Protein AF-A0A2H0ARA6-F1 (afdb_monomer)

Mean predicted aligned error: 11.2 Å

Sequence (208 aa):
MPQDVTRELAALVAIVSIALAGTTIVLLPPAWRGFEERFLKLPSIERKTVIRNTFILLCPILILVGTETAIGVYWPDLVQAAVFLVMLLLAAIAILSIPVVLILRRIRKTQKPRKPDELSLLYFTALIFLTLCIMCSLFALIGVTPTMLMIEIGPYGPEDFNWGRWMLQDGVFFLVCGIWMLGFAYVDDRTRLWKAKKSPDEPSNPNV

Secondary structure (DSSP, 8-state):
--HHHHHHHHHHHHHHHHHHHHHHHHHHHHHHHHHHHHHTTS-HHHHHHHHHHHHHHHHHHHHHHHHHHHHHHH-HHHHHHHHHHHHHHHHHHHHHHHHHHHHHHHHGGG-----S-HHHHHHHHHHHHHHHHHHHHHHHHHHHHHHHHT--BTTB-TT--HHHHHHHHHHHHHHHHHHHHHHHHHHHHHHHHHHHHH-TT----S--

Radius of gyration: 21.79 Å; Cα contacts (8 Å, |Δi|>4): 168; chains: 1; bounding box: 55×34×72 Å

pLDDT: mean 72.83, std 14.54, range [36.78, 94.62]

Nearest PDB structures (foldseek):
  8dt0-assembly1_A  TM=4.479E-01  e=6.132E-01  synthetic construct
  4dzu-assembly1_A  TM=3.353E-01  e=2.714E+00  synthetic construct
  8cih-assembly1_A  TM=2.378E-01  e=3.654E+00  Homo sapiens

Solvent-accessible surface area (backbone atoms only — not comparable to full-atom values): 11011 Å² total; per-residue (Å²): 129,61,70,69,60,56,33,52,51,29,49,49,52,41,55,51,22,51,53,50,33,54,55,36,61,67,51,44,58,63,27,47,51,56,19,51,73,42,51,74,72,45,56,74,69,56,46,52,48,43,52,51,54,46,49,65,61,43,49,62,53,54,51,49,52,52,50,50,54,59,47,32,70,78,41,48,70,63,42,51,53,53,49,53,50,48,51,50,49,49,51,48,48,53,63,55,40,52,60,50,51,56,51,48,61,67,65,58,79,78,71,87,76,94,65,78,65,62,51,39,42,28,18,47,48,16,46,50,26,34,50,50,15,38,52,23,15,52,49,13,39,63,35,23,44,34,33,60,69,69,40,78,63,77,97,48,57,48,85,68,32,60,62,12,55,48,26,36,52,53,14,52,52,24,39,55,53,14,51,51,33,35,50,52,34,51,54,53,52,55,52,50,54,54,52,57,69,70,56,81,80,71,76,82,73,93,83,125

Foldseek 3Di:
DPLVVLLVVLVVLLVLLVVLLVVLVVLLVLLVVQLCVPLVPDDPVLNVVLVVVLCVVVVVVVVVLVVLLVVCLVPVVVSVVVVVVVVVVVVVCLVVVVVVVVVVVVVPPDDDDDDRPVLSSLSVNLNVLSVLLNVLSVQLNVLSVCLNVVNDDPPDGSSRSSSSVSSSSSSVVSNVSSCSSSVVSVVVVVVVVVVVVVPPPDPPPPPD

Structure (mmCIF, N/CA/C/O backbone):
data_AF-A0A2H0ARA6-F1
#
_entry.id   AF-A0A2H0ARA6-F1
#
loop_
_atom_site.group_PDB
_atom_site.id
_atom_site.type_symbol
_atom_site.label_atom_id
_atom_site.label_alt_id
_atom_site.label_comp_id
_atom_site.label_asym_id
_atom_site.label_entity_id
_atom_site.label_seq_id
_atom_site.pdbx_PDB_ins_code
_atom_site.Cartn_x
_atom_site.Cartn_y
_atom_site.Cartn_z
_atom_site.occupancy
_atom_site.B_iso_or_equiv
_atom_site.auth_seq_id
_atom_site.auth_comp_id
_atom_site.auth_asym_id
_atom_site.auth_atom_id
_atom_site.pdbx_PDB_model_num
ATOM 1 N N . MET A 1 1 ? 18.510 -5.952 -23.370 1.00 58.50 1 MET A N 1
ATOM 2 C CA . MET A 1 1 ? 17.265 -6.619 -23.834 1.00 58.50 1 MET A CA 1
ATOM 3 C C . MET A 1 1 ? 16.921 -6.073 -25.214 1.00 58.50 1 MET A C 1
ATOM 5 O O . MET A 1 1 ? 17.363 -4.969 -25.499 1.00 58.50 1 MET A O 1
ATOM 9 N N . PRO A 1 2 ? 16.171 -6.786 -26.072 1.00 67.19 2 PRO A N 1
ATOM 10 C CA . PRO A 1 2 ? 15.617 -6.177 -27.284 1.00 67.19 2 PRO A CA 1
ATOM 11 C C . PRO A 1 2 ? 14.730 -4.975 -26.910 1.00 67.19 2 PRO A C 1
ATOM 13 O O . PRO A 1 2 ? 13.995 -5.066 -25.926 1.00 67.19 2 PRO A O 1
ATOM 16 N N . GLN A 1 3 ? 14.780 -3.876 -27.671 1.00 66.75 3 GLN A N 1
ATOM 17 C CA . GLN A 1 3 ? 14.000 -2.651 -27.394 1.00 66.75 3 GLN A CA 1
ATOM 18 C C . GLN A 1 3 ? 12.481 -2.888 -27.345 1.00 66.75 3 GLN A C 1
ATOM 20 O O . GLN A 1 3 ? 11.766 -2.231 -26.591 1.00 66.75 3 GLN A O 1
ATOM 25 N N . ASP A 1 4 ? 11.978 -3.859 -28.106 1.00 67.50 4 ASP A N 1
ATOM 26 C CA . ASP A 1 4 ? 10.557 -4.216 -28.073 1.00 67.50 4 ASP A CA 1
ATOM 27 C C . ASP A 1 4 ? 10.162 -4.829 -26.719 1.00 67.50 4 ASP A C 1
ATOM 29 O O . ASP A 1 4 ? 9.128 -4.484 -26.148 1.00 67.50 4 ASP A O 1
ATOM 33 N N . VAL A 1 5 ? 11.045 -5.646 -26.134 1.00 70.81 5 VAL A N 1
ATOM 34 C CA . VAL A 1 5 ? 10.823 -6.298 -24.832 1.00 70.81 5 VAL A CA 1
ATOM 35 C C . VAL A 1 5 ? 10.816 -5.277 -23.690 1.00 70.81 5 VAL A C 1
ATOM 37 O O . VAL A 1 5 ? 10.020 -5.399 -22.759 1.00 70.81 5 VAL A O 1
ATOM 40 N N . THR A 1 6 ? 11.668 -4.247 -23.738 1.00 75.75 6 THR A N 1
ATOM 41 C CA . THR A 1 6 ? 11.691 -3.199 -22.700 1.00 75.75 6 THR A CA 1
ATOM 42 C C . THR A 1 6 ? 10.438 -2.329 -22.746 1.00 75.75 6 THR A C 1
ATOM 44 O O . THR A 1 6 ? 9.886 -1.994 -21.695 1.00 75.75 6 THR A O 1
ATOM 47 N N . ARG A 1 7 ? 9.929 -2.027 -23.944 1.00 77.19 7 ARG A N 1
ATOM 48 C CA . ARG A 1 7 ? 8.690 -1.263 -24.128 1.00 77.19 7 ARG A CA 1
ATOM 49 C C . ARG A 1 7 ? 7.450 -2.028 -23.668 1.00 77.19 7 ARG A C 1
ATOM 51 O O . ARG A 1 7 ? 6.602 -1.450 -22.988 1.00 77.19 7 ARG A O 1
ATOM 58 N N . GLU A 1 8 ? 7.345 -3.312 -24.003 1.00 81.94 8 GLU A N 1
ATOM 59 C CA . GLU A 1 8 ? 6.250 -4.174 -23.539 1.00 81.94 8 GLU A CA 1
ATOM 60 C C . GLU A 1 8 ? 6.230 -4.291 -22.011 1.00 81.94 8 GLU A C 1
ATOM 62 O O . GLU A 1 8 ? 5.172 -4.181 -21.387 1.00 81.94 8 GLU A O 1
ATOM 67 N N . LEU A 1 9 ? 7.403 -4.436 -21.388 1.00 81.38 9 LEU A N 1
ATOM 68 C CA . LEU A 1 9 ? 7.520 -4.521 -19.934 1.00 81.38 9 LEU A CA 1
ATOM 69 C C . LEU A 1 9 ? 7.130 -3.198 -19.257 1.00 81.38 9 LEU A C 1
ATOM 71 O O . LEU A 1 9 ? 6.413 -3.210 -18.258 1.00 81.38 9 LEU A O 1
ATOM 75 N N . ALA A 1 10 ? 7.526 -2.058 -19.825 1.00 83.38 10 ALA A N 1
ATOM 76 C CA . ALA A 1 10 ? 7.111 -0.740 -19.349 1.00 83.38 10 ALA A CA 1
ATOM 77 C C . ALA A 1 10 ? 5.585 -0.533 -19.463 1.00 83.38 10 ALA A C 1
ATOM 79 O O . ALA A 1 10 ? 4.953 -0.047 -18.522 1.00 83.38 10 ALA A O 1
ATOM 80 N N . ALA A 1 11 ? 4.972 -0.974 -20.567 1.00 86.00 11 ALA A N 1
ATOM 81 C CA . ALA A 1 11 ? 3.520 -0.933 -20.742 1.00 86.00 11 ALA A CA 1
ATOM 82 C C . ALA A 1 11 ? 2.785 -1.815 -19.719 1.00 86.00 11 ALA A C 1
ATOM 84 O O . ALA A 1 11 ? 1.779 -1.389 -19.148 1.00 86.00 11 ALA A O 1
ATOM 85 N N . LEU A 1 12 ? 3.306 -3.013 -19.431 1.00 88.31 12 LEU A N 1
ATOM 86 C CA . LEU A 1 12 ? 2.764 -3.885 -18.389 1.00 88.31 12 LEU A CA 1
ATOM 87 C C . LEU A 1 12 ? 2.819 -3.208 -17.013 1.00 88.31 12 LEU A C 1
ATOM 89 O O . LEU A 1 12 ? 1.817 -3.191 -16.299 1.00 88.31 12 LEU A O 1
ATOM 93 N N . VAL A 1 13 ? 3.958 -2.605 -16.658 1.00 87.69 13 VAL A N 1
ATOM 94 C CA . VAL A 1 13 ? 4.113 -1.861 -15.398 1.00 87.69 13 VAL A CA 1
ATOM 95 C C . VAL A 1 13 ? 3.085 -0.734 -15.304 1.00 87.69 13 VAL A C 1
ATOM 97 O O . VAL A 1 13 ? 2.456 -0.573 -14.257 1.00 87.69 13 VAL A O 1
ATOM 100 N N . ALA A 1 14 ? 2.842 0.000 -16.390 1.00 90.62 14 ALA A N 1
ATOM 101 C CA . ALA A 1 14 ? 1.840 1.061 -16.410 1.00 90.62 14 ALA A CA 1
ATOM 102 C C . ALA A 1 14 ? 0.409 0.536 -16.200 1.00 90.62 14 ALA A C 1
ATOM 104 O O . ALA A 1 14 ? -0.319 1.066 -15.359 1.00 90.62 14 ALA A O 1
ATOM 105 N N . ILE A 1 15 ? 0.014 -0.532 -16.901 1.00 91.81 15 ILE A N 1
ATOM 106 C CA . ILE A 1 15 ? -1.316 -1.149 -16.752 1.00 91.81 15 ILE A CA 1
ATOM 107 C C . ILE A 1 15 ? -1.535 -1.609 -15.308 1.00 91.81 15 ILE A C 1
ATOM 109 O O . ILE A 1 15 ? -2.571 -1.311 -14.708 1.00 91.81 15 ILE A O 1
ATOM 113 N N . VAL A 1 16 ? -0.549 -2.300 -14.731 1.00 92.25 16 VAL A N 1
ATOM 114 C CA . VAL A 1 16 ? -0.631 -2.809 -13.357 1.00 92.25 16 VAL A CA 1
ATOM 115 C C . VAL A 1 16 ? -0.676 -1.652 -12.355 1.00 92.25 16 VAL A C 1
ATOM 117 O O . VAL A 1 16 ? -1.498 -1.689 -11.443 1.00 92.25 16 VAL A O 1
ATOM 120 N N . SER A 1 17 ? 0.106 -0.587 -12.560 1.00 92.75 17 SER A N 1
ATOM 121 C CA . SER A 1 17 ? 0.082 0.621 -11.716 1.00 92.75 17 SER A CA 1
ATOM 122 C C . SER A 1 17 ? -1.290 1.303 -11.713 1.00 92.75 17 SER A C 1
ATOM 124 O O . SER A 1 17 ? -1.801 1.677 -10.657 1.00 92.75 17 SER A O 1
ATOM 126 N N . ILE A 1 18 ? -1.928 1.435 -12.882 1.00 93.38 18 ILE A N 1
ATOM 127 C CA . ILE A 1 18 ? -3.271 2.024 -13.006 1.00 93.38 18 ILE A CA 1
ATOM 128 C C . ILE A 1 18 ? -4.306 1.150 -12.293 1.00 93.38 18 ILE A C 1
ATOM 130 O O . ILE A 1 18 ? -5.141 1.666 -11.548 1.00 93.38 18 ILE A O 1
ATOM 134 N N . ALA A 1 19 ? -4.240 -0.171 -12.481 1.00 94.62 19 ALA A N 1
ATOM 135 C CA . ALA A 1 19 ? -5.137 -1.108 -11.811 1.00 94.62 19 ALA A CA 1
ATOM 136 C C . ALA A 1 19 ? -4.963 -1.079 -10.280 1.00 94.62 19 ALA A C 1
ATOM 138 O O . ALA A 1 19 ? -5.958 -1.079 -9.549 1.00 94.62 19 ALA A O 1
ATOM 139 N N . LEU A 1 20 ? -3.720 -0.994 -9.791 1.00 92.94 20 LEU A N 1
ATOM 140 C CA . LEU A 1 20 ? -3.392 -0.828 -8.372 1.00 92.94 20 LEU A CA 1
ATOM 141 C C . LEU A 1 20 ? -3.979 0.462 -7.810 1.00 92.94 20 LEU A C 1
ATOM 143 O O . LEU A 1 20 ? -4.717 0.410 -6.825 1.00 92.94 20 LEU A O 1
ATOM 147 N N . ALA A 1 21 ? -3.721 1.601 -8.452 1.00 92.75 21 ALA A N 1
ATOM 148 C CA . ALA A 1 21 ? -4.251 2.889 -8.021 1.00 92.75 21 ALA A CA 1
ATOM 149 C C . ALA A 1 21 ? -5.789 2.879 -7.991 1.00 92.75 21 ALA A C 1
ATOM 151 O O . ALA A 1 21 ? -6.386 3.242 -6.977 1.00 92.75 21 ALA A O 1
ATOM 152 N N . GLY A 1 22 ? -6.434 2.383 -9.052 1.00 92.69 22 GLY A N 1
ATOM 153 C CA . GLY A 1 22 ? -7.892 2.267 -9.133 1.00 92.69 22 GLY A CA 1
ATOM 154 C C . GLY A 1 22 ? -8.483 1.383 -8.030 1.00 92.69 22 GLY A C 1
ATOM 155 O O . GLY A 1 22 ? -9.404 1.803 -7.330 1.00 92.69 22 GLY A O 1
ATOM 156 N N . THR A 1 23 ? -7.913 0.196 -7.807 1.00 93.56 23 THR A N 1
ATOM 157 C CA . THR A 1 23 ? -8.328 -0.705 -6.713 1.00 93.56 23 THR A CA 1
ATOM 158 C C . THR A 1 23 ? -8.185 -0.029 -5.351 1.00 93.56 23 THR A C 1
ATOM 160 O O . THR A 1 23 ? -9.074 -0.104 -4.503 1.00 93.56 23 THR A O 1
ATOM 163 N N . THR A 1 24 ? -7.084 0.686 -5.146 1.00 93.00 24 THR A N 1
ATOM 164 C CA . THR A 1 24 ? -6.774 1.350 -3.878 1.00 93.00 24 THR A CA 1
ATOM 165 C C . THR A 1 24 ? -7.730 2.503 -3.584 1.00 93.00 24 THR A C 1
ATOM 167 O O . THR A 1 24 ? -8.203 2.637 -2.455 1.00 93.00 24 THR A O 1
ATOM 170 N N . ILE A 1 25 ? -8.100 3.283 -4.605 1.00 93.44 25 ILE A N 1
ATOM 171 C CA . ILE A 1 25 ? -9.108 4.349 -4.505 1.00 93.44 25 ILE A CA 1
ATOM 172 C C . ILE A 1 25 ? -10.461 3.791 -4.049 1.00 93.44 25 ILE A C 1
ATOM 174 O O . ILE A 1 25 ? -11.146 4.434 -3.258 1.00 93.44 25 ILE A O 1
ATOM 178 N N . VAL A 1 26 ? -10.840 2.583 -4.476 1.00 93.38 26 VAL A N 1
ATOM 179 C CA . VAL A 1 26 ? -12.084 1.928 -4.030 1.00 93.38 26 VAL A CA 1
ATOM 180 C C . VAL A 1 26 ? -12.013 1.491 -2.558 1.00 93.38 26 VAL A C 1
ATOM 182 O O . VAL A 1 26 ? -13.029 1.496 -1.860 1.00 93.38 26 VAL A O 1
ATOM 185 N N . LEU A 1 27 ? -10.825 1.144 -2.056 1.00 91.69 27 LEU A N 1
ATOM 186 C CA . LEU A 1 27 ? -10.606 0.680 -0.678 1.00 91.69 27 LEU A CA 1
ATOM 187 C C . LEU A 1 27 ? -10.419 1.814 0.342 1.00 91.69 27 LEU A C 1
ATOM 189 O O . LEU A 1 27 ? -10.628 1.609 1.539 1.00 91.69 27 LEU A O 1
ATOM 193 N N . LEU A 1 28 ? -10.064 3.016 -0.109 1.00 90.62 28 LEU A N 1
ATOM 194 C CA . LEU A 1 28 ? -9.895 4.195 0.744 1.00 90.62 28 LEU A CA 1
ATOM 195 C C . LEU A 1 28 ? -11.177 4.605 1.493 1.00 90.62 28 LEU A C 1
ATOM 197 O O . LEU A 1 28 ? -11.107 4.773 2.711 1.00 90.62 28 LEU A O 1
ATOM 201 N N . PRO A 1 29 ? -12.355 4.727 0.847 1.00 93.25 29 PRO A N 1
ATOM 202 C CA . PRO A 1 29 ? -13.591 5.110 1.524 1.00 93.25 29 PRO A CA 1
ATOM 203 C C . PRO A 1 29 ? -13.992 4.216 2.709 1.00 93.25 29 PRO A C 1
ATOM 205 O O . PRO A 1 29 ? -14.293 4.769 3.771 1.00 93.25 29 PRO A O 1
ATOM 208 N N . PRO A 1 30 ? -14.014 2.867 2.610 1.00 90.00 30 PRO A N 1
ATOM 209 C CA . PRO A 1 30 ? -14.343 2.034 3.766 1.00 90.00 30 PRO A CA 1
ATOM 210 C C . PRO A 1 30 ? -13.292 2.129 4.880 1.00 90.00 30 PRO A C 1
ATOM 212 O O . PRO A 1 30 ? -13.668 2.135 6.052 1.00 90.00 30 PRO A O 1
ATOM 215 N N . ALA A 1 31 ? -12.004 2.261 4.542 1.00 88.19 31 ALA A N 1
ATOM 216 C CA . ALA A 1 31 ? -10.950 2.480 5.531 1.00 88.19 31 ALA A CA 1
ATOM 217 C C . ALA A 1 31 ? -11.119 3.823 6.259 1.00 88.19 31 ALA A C 1
ATOM 219 O O . ALA A 1 31 ? -11.008 3.883 7.484 1.00 88.19 31 ALA A O 1
ATOM 220 N N . TRP A 1 32 ? -11.461 4.878 5.515 1.00 90.62 32 TRP A N 1
ATOM 221 C CA . TRP A 1 32 ? -11.697 6.215 6.051 1.00 90.62 32 TRP A CA 1
ATOM 222 C C . TRP A 1 32 ? -12.894 6.244 6.988 1.00 90.62 32 TRP A C 1
ATOM 224 O O . TRP A 1 32 ? -12.766 6.697 8.119 1.00 90.62 32 TRP A O 1
ATOM 234 N N . ARG A 1 33 ? -14.037 5.696 6.561 1.00 89.19 33 ARG A N 1
ATOM 235 C CA . ARG A 1 33 ? -15.249 5.640 7.392 1.00 89.19 33 ARG A CA 1
ATOM 236 C C . ARG A 1 33 ? -15.005 4.882 8.696 1.00 89.19 33 ARG A C 1
ATOM 238 O O . ARG A 1 33 ? -15.359 5.379 9.759 1.00 89.19 33 ARG A O 1
ATOM 245 N N . GLY A 1 34 ? -14.350 3.719 8.627 1.00 84.19 34 GLY A N 1
ATOM 246 C CA . GLY A 1 34 ? -14.018 2.932 9.818 1.00 84.19 34 GLY A CA 1
ATOM 247 C C . GLY A 1 34 ? -13.072 3.665 10.773 1.00 84.19 34 GLY A C 1
ATOM 248 O O . GLY A 1 34 ? -13.259 3.619 11.991 1.00 84.19 34 GLY A O 1
ATOM 249 N N . PHE A 1 35 ? -12.090 4.390 10.233 1.00 86.62 35 PHE A N 1
ATOM 250 C CA . PHE A 1 35 ? -11.220 5.255 11.023 1.00 86.62 35 PHE A CA 1
ATOM 251 C C . PHE A 1 35 ? -11.997 6.414 11.656 1.00 86.62 35 PHE A C 1
ATOM 253 O O . PHE A 1 35 ? -11.933 6.589 12.867 1.00 86.62 35 PHE A O 1
ATOM 260 N N . GLU A 1 36 ? -12.753 7.179 10.872 1.00 89.38 36 GLU A N 1
ATOM 261 C CA . GLU A 1 36 ? -13.484 8.371 11.308 1.00 89.38 36 GLU A CA 1
ATOM 262 C C . GLU A 1 36 ? -14.492 8.054 12.421 1.00 89.38 36 GLU A C 1
ATOM 264 O O . GLU A 1 36 ? -14.477 8.690 13.480 1.00 89.38 36 GLU A O 1
ATOM 269 N N . GLU A 1 37 ? -15.306 7.011 12.235 1.00 85.50 37 GLU A N 1
ATOM 270 C CA . GLU A 1 37 ? -16.334 6.586 13.192 1.00 85.50 37 GLU A CA 1
ATOM 271 C C . GLU A 1 37 ? -15.777 6.227 14.574 1.00 85.50 37 GLU A C 1
ATOM 273 O O . GLU A 1 37 ? -16.512 6.281 15.570 1.00 85.50 37 GLU A O 1
ATOM 278 N N . ARG A 1 38 ? -14.507 5.823 14.638 1.00 80.12 38 ARG A N 1
ATOM 279 C CA . ARG A 1 38 ? -13.833 5.374 15.859 1.00 80.12 38 ARG A CA 1
ATOM 280 C C . ARG A 1 38 ? -12.926 6.456 16.420 1.00 80.12 38 ARG A C 1
ATOM 282 O O . ARG A 1 38 ? -13.043 6.807 17.591 1.00 80.12 38 ARG A O 1
ATOM 289 N N . PHE A 1 39 ? -12.089 7.042 15.575 1.00 82.00 39 PHE A N 1
ATOM 290 C CA . PHE A 1 39 ? -11.094 8.033 15.951 1.00 82.00 39 PHE A CA 1
ATOM 291 C C . PHE A 1 39 ? -11.721 9.313 16.504 1.00 82.00 39 PHE A C 1
ATOM 293 O O . PHE A 1 39 ? -11.217 9.854 17.488 1.00 82.00 39 PHE A O 1
ATOM 300 N N . LEU A 1 40 ? -12.844 9.780 15.944 1.00 82.00 40 LEU A N 1
ATOM 301 C CA . LEU A 1 40 ? -13.537 10.970 16.454 1.00 82.00 40 LEU A CA 1
ATOM 302 C C . LEU A 1 40 ? -14.139 10.766 17.850 1.00 82.00 40 LEU A C 1
ATOM 304 O O . LEU A 1 40 ? -14.307 11.734 18.588 1.00 82.00 40 LEU A O 1
ATOM 308 N N . LYS A 1 41 ? -14.423 9.517 18.236 1.00 81.94 41 LYS A N 1
ATOM 309 C CA . LYS A 1 41 ? -14.965 9.171 19.558 1.00 81.94 41 LYS A CA 1
ATOM 310 C C . LYS A 1 41 ? -13.876 9.011 20.623 1.00 81.94 41 LYS A C 1
ATOM 312 O O . LYS A 1 41 ? -14.203 8.889 21.802 1.00 81.94 41 LYS A O 1
ATOM 317 N N . LEU A 1 42 ? -12.596 9.005 20.237 1.00 80.25 42 LEU A N 1
ATOM 318 C CA . LEU A 1 42 ? -11.485 8.823 21.168 1.00 80.25 42 LEU A CA 1
ATOM 319 C C . LEU A 1 42 ? -11.131 10.128 21.913 1.00 80.25 42 LEU A C 1
ATOM 321 O O . LEU A 1 42 ? -11.041 11.202 21.300 1.00 80.25 42 LEU A O 1
ATOM 325 N N . PRO A 1 43 ? -10.813 10.049 23.221 1.00 84.75 43 PRO A N 1
ATOM 326 C CA . PRO A 1 43 ? -10.209 11.151 23.963 1.00 84.75 43 PRO A CA 1
ATOM 327 C C . PRO A 1 43 ? -8.941 11.680 23.275 1.00 84.75 43 PRO A C 1
ATOM 329 O O . PRO A 1 43 ? -8.207 10.942 22.616 1.00 84.75 43 PRO A O 1
ATOM 332 N N . SER A 1 44 ? -8.633 12.970 23.445 1.00 83.06 44 SER A N 1
ATOM 333 C CA . SER A 1 44 ? -7.470 13.617 22.805 1.00 83.06 44 SER A CA 1
ATOM 334 C C . SER A 1 44 ? -6.130 12.920 23.103 1.00 83.06 44 SER A C 1
ATOM 336 O O . SER A 1 44 ? -5.272 12.837 22.225 1.00 83.06 44 SER A O 1
ATOM 338 N N . ILE A 1 45 ? -5.961 12.378 24.312 1.00 83.06 45 ILE A N 1
ATOM 339 C CA . ILE A 1 45 ? -4.759 11.644 24.743 1.00 83.06 45 ILE A CA 1
ATOM 340 C C . ILE A 1 45 ? -4.615 10.314 23.985 1.00 83.06 45 ILE A C 1
ATOM 342 O O . ILE A 1 45 ? -3.525 9.958 23.529 1.00 83.06 45 ILE A O 1
ATOM 346 N N . GLU A 1 46 ? -5.720 9.595 23.797 1.00 77.50 46 GLU A N 1
ATOM 347 C CA . GLU A 1 46 ? -5.731 8.321 23.074 1.00 77.50 46 GLU A CA 1
ATOM 348 C C . GLU A 1 46 ? -5.490 8.536 21.579 1.00 77.50 46 GLU A C 1
ATOM 350 O O . GLU A 1 46 ? -4.683 7.821 20.987 1.00 77.50 46 GLU A O 1
ATOM 355 N N . ARG A 1 47 ? -6.063 9.595 20.989 1.00 80.50 47 ARG A N 1
ATOM 356 C CA . ARG A 1 47 ? -5.779 10.002 19.601 1.00 80.50 47 ARG A CA 1
ATOM 357 C C . ARG A 1 47 ? -4.289 10.235 19.359 1.00 80.50 47 ARG A C 1
ATOM 359 O O . ARG A 1 47 ? -3.728 9.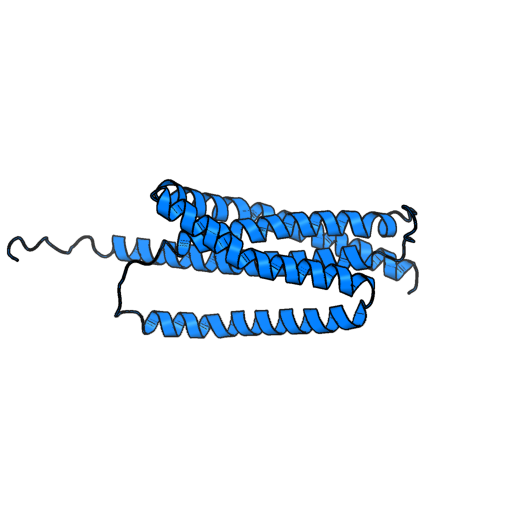683 18.414 1.00 80.50 47 ARG A O 1
ATOM 366 N N . LYS A 1 48 ? -3.624 10.992 20.242 1.00 81.94 48 LYS A N 1
ATOM 367 C CA . LYS A 1 48 ? -2.166 11.214 20.171 1.00 81.94 48 LYS A CA 1
ATOM 368 C C . LYS A 1 48 ? -1.383 9.904 20.255 1.00 81.94 48 LYS A C 1
ATOM 370 O O . LYS A 1 48 ? -0.389 9.739 19.555 1.00 81.94 48 LYS A O 1
ATOM 375 N N . THR A 1 49 ? -1.842 8.967 21.080 1.00 76.88 49 THR A N 1
ATOM 376 C CA . THR A 1 49 ? -1.200 7.656 21.242 1.00 76.88 49 THR A CA 1
ATOM 377 C C . THR A 1 49 ? -1.341 6.797 19.986 1.00 76.88 49 THR A C 1
ATOM 379 O O . THR A 1 49 ? -0.353 6.213 19.550 1.00 76.88 49 THR A O 1
ATOM 382 N N . VAL A 1 50 ? -2.527 6.761 19.367 1.00 73.12 50 VAL A N 1
ATOM 383 C CA . VAL A 1 50 ? -2.764 6.052 18.097 1.00 73.12 50 VAL A CA 1
ATOM 384 C C . VAL A 1 50 ? -1.867 6.611 16.994 1.00 73.12 50 VAL A C 1
ATOM 386 O O . VAL A 1 50 ? -1.169 5.842 16.335 1.00 73.12 50 VAL A O 1
ATOM 389 N N . ILE A 1 51 ? -1.808 7.939 16.847 1.00 79.38 51 ILE A N 1
ATOM 390 C CA . ILE A 1 51 ? -0.933 8.594 15.865 1.00 79.38 51 ILE A CA 1
ATOM 391 C C . ILE A 1 51 ? 0.532 8.228 16.125 1.00 79.38 51 ILE A C 1
ATOM 393 O O . ILE A 1 51 ? 1.205 7.728 15.227 1.00 79.38 51 ILE A O 1
ATOM 397 N N . ARG A 1 52 ? 1.023 8.406 17.360 1.00 76.25 52 ARG A N 1
ATOM 398 C CA . ARG A 1 52 ? 2.416 8.102 17.723 1.00 76.25 52 ARG A CA 1
ATOM 399 C C . ARG A 1 52 ? 2.779 6.645 17.439 1.00 76.25 52 ARG A C 1
ATOM 401 O O . ARG A 1 52 ? 3.822 6.386 16.853 1.00 76.25 52 ARG A O 1
ATOM 408 N N . ASN A 1 53 ? 1.930 5.702 17.841 1.00 70.88 53 ASN A N 1
ATOM 409 C CA . ASN A 1 53 ? 2.182 4.277 17.631 1.00 70.88 53 ASN A CA 1
ATOM 410 C C . ASN A 1 53 ? 2.191 3.921 16.141 1.00 70.88 53 ASN A C 1
ATOM 412 O O . ASN A 1 53 ? 2.999 3.100 15.721 1.00 70.88 53 ASN A O 1
ATOM 416 N N . THR A 1 54 ? 1.340 4.573 15.348 1.00 72.69 54 THR A N 1
ATOM 417 C CA . THR A 1 54 ? 1.335 4.407 13.891 1.00 72.69 54 THR A CA 1
ATOM 418 C C . THR A 1 54 ? 2.633 4.918 13.279 1.00 72.69 54 THR A C 1
ATOM 420 O O . THR A 1 54 ? 3.245 4.205 12.497 1.00 72.69 54 THR A O 1
ATOM 423 N N . PHE A 1 55 ? 3.116 6.096 13.688 1.00 73.06 55 PHE A N 1
ATOM 424 C CA . PHE A 1 55 ? 4.410 6.618 13.232 1.00 73.06 55 PHE A CA 1
ATOM 425 C C . PHE A 1 55 ? 5.580 5.706 13.610 1.00 73.06 55 PHE A C 1
ATOM 427 O O . PHE A 1 55 ? 6.426 5.424 12.767 1.00 73.06 55 PHE A O 1
ATOM 434 N N . ILE A 1 56 ? 5.614 5.206 14.850 1.00 70.19 56 ILE A N 1
ATOM 435 C CA . ILE A 1 56 ? 6.651 4.265 15.301 1.00 70.19 56 ILE A CA 1
ATOM 436 C C . ILE A 1 56 ? 6.636 2.988 14.451 1.00 70.19 56 ILE A C 1
ATOM 438 O O . ILE A 1 56 ? 7.699 2.473 14.121 1.00 70.19 56 ILE A O 1
ATOM 442 N N . LEU A 1 57 ? 5.452 2.493 14.080 1.00 67.25 57 LEU A N 1
ATOM 443 C CA . LEU A 1 57 ? 5.303 1.313 13.229 1.00 67.25 57 LEU A CA 1
ATOM 444 C C . LEU A 1 57 ? 5.680 1.594 11.765 1.00 67.25 57 LEU A C 1
ATOM 446 O O . LEU A 1 57 ? 6.263 0.738 11.108 1.00 67.25 57 LEU A O 1
ATOM 450 N N . LEU A 1 58 ? 5.380 2.793 11.262 1.00 67.44 58 LEU A N 1
ATOM 451 C CA . LEU A 1 58 ? 5.612 3.180 9.872 1.00 67.44 58 LEU A CA 1
ATOM 452 C C . LEU A 1 58 ? 7.084 3.504 9.580 1.00 67.44 58 LEU A C 1
ATOM 454 O O . LEU A 1 58 ? 7.587 3.142 8.521 1.00 67.44 58 LEU A O 1
ATOM 458 N N . CYS A 1 59 ? 7.786 4.165 10.506 1.00 70.69 59 CYS A N 1
ATOM 459 C CA . CYS A 1 59 ? 9.182 4.579 10.336 1.00 70.69 59 CYS A CA 1
ATOM 460 C C . CYS A 1 59 ? 10.126 3.461 9.858 1.00 70.69 59 CYS A C 1
ATOM 462 O O . CYS A 1 59 ? 10.792 3.668 8.845 1.00 70.69 59 CYS A O 1
ATOM 464 N N . PRO A 1 60 ? 10.207 2.283 10.511 1.00 67.62 60 PRO A N 1
ATOM 465 C CA . PRO A 1 60 ? 11.104 1.223 10.053 1.00 67.62 60 PRO A CA 1
ATOM 466 C C . PRO A 1 60 ? 10.720 0.692 8.666 1.00 67.62 60 PRO A C 1
ATOM 468 O O . PRO A 1 60 ? 11.604 0.331 7.897 1.00 67.62 60 PRO A O 1
ATOM 471 N N . ILE A 1 61 ? 9.428 0.695 8.321 1.00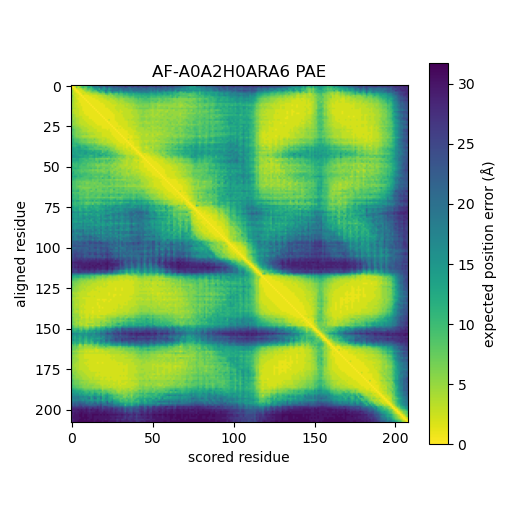 69.44 61 ILE A N 1
ATOM 472 C CA . ILE A 1 61 ? 8.935 0.255 7.009 1.00 69.44 61 ILE A CA 1
ATOM 473 C C . ILE A 1 61 ? 9.355 1.250 5.924 1.00 69.44 61 ILE A C 1
ATOM 475 O O . ILE A 1 61 ? 9.868 0.841 4.890 1.00 69.44 61 ILE A O 1
ATOM 479 N N . LEU A 1 62 ? 9.211 2.555 6.172 1.00 69.44 62 LEU A N 1
ATOM 480 C CA . LEU A 1 62 ? 9.659 3.586 5.232 1.00 69.44 62 LEU A CA 1
ATOM 481 C C . LEU A 1 62 ? 11.180 3.592 5.052 1.00 69.44 62 LEU A C 1
ATOM 483 O O . LEU A 1 62 ? 11.658 3.789 3.939 1.00 69.44 62 LEU A O 1
ATOM 487 N N . ILE A 1 63 ? 11.942 3.362 6.127 1.00 72.44 63 ILE A N 1
ATOM 488 C CA . ILE A 1 63 ? 13.404 3.233 6.047 1.00 72.44 63 ILE A CA 1
ATOM 489 C C . ILE A 1 63 ? 13.776 2.018 5.197 1.00 72.44 63 ILE A C 1
ATOM 491 O O . ILE A 1 63 ? 14.653 2.128 4.342 1.00 72.44 63 ILE A O 1
ATOM 495 N N . LEU A 1 64 ? 13.104 0.882 5.404 1.00 70.88 64 LEU A N 1
ATOM 496 C CA . LEU A 1 64 ? 13.331 -0.330 4.623 1.00 70.88 64 LEU A CA 1
ATOM 497 C C . LEU A 1 64 ? 13.057 -0.083 3.134 1.00 70.88 64 LEU A C 1
ATOM 499 O O . LEU A 1 64 ? 13.947 -0.321 2.328 1.00 70.88 64 LEU A O 1
ATOM 503 N N . VAL A 1 65 ? 11.895 0.483 2.797 1.00 70.62 65 VAL A N 1
ATOM 504 C CA . VAL A 1 65 ? 11.500 0.811 1.415 1.00 70.62 65 VAL A CA 1
ATOM 505 C C . VAL A 1 65 ? 12.463 1.810 0.769 1.00 70.62 65 VAL A C 1
ATOM 507 O O . VAL A 1 65 ? 12.901 1.616 -0.362 1.00 70.62 65 VAL A O 1
ATOM 510 N N . GLY A 1 66 ? 12.868 2.857 1.493 1.00 69.19 66 GLY A N 1
ATOM 511 C CA . GLY A 1 66 ? 13.843 3.827 0.988 1.00 69.19 66 GLY A CA 1
ATOM 512 C C . GLY A 1 66 ? 15.221 3.207 0.739 1.00 69.19 66 GLY A C 1
ATOM 513 O O . GLY A 1 66 ? 15.864 3.506 -0.266 1.00 69.19 66 GLY A O 1
ATOM 514 N N . THR A 1 67 ? 15.659 2.310 1.625 1.00 72.25 67 THR A N 1
ATOM 515 C CA . THR A 1 67 ? 16.935 1.591 1.488 1.00 72.25 67 THR A CA 1
ATOM 516 C C . THR A 1 67 ? 16.878 0.599 0.329 1.00 72.25 67 THR A C 1
ATOM 518 O O . THR A 1 67 ? 17.806 0.545 -0.471 1.00 72.25 67 THR A O 1
ATOM 521 N N . GLU A 1 68 ? 15.778 -0.142 0.196 1.00 69.06 68 GLU A N 1
ATOM 522 C CA . GLU A 1 68 ? 15.519 -1.056 -0.916 1.00 69.06 68 GLU A CA 1
ATOM 523 C C . GLU A 1 68 ? 15.525 -0.319 -2.253 1.00 69.06 68 GLU A C 1
ATOM 525 O O . GLU A 1 68 ? 16.246 -0.721 -3.159 1.00 69.06 68 GLU A O 1
ATOM 530 N N . THR A 1 69 ? 14.807 0.801 -2.352 1.00 67.31 69 THR A N 1
ATOM 531 C CA . THR A 1 69 ? 14.777 1.626 -3.565 1.00 67.31 69 THR A CA 1
ATOM 532 C C . THR A 1 69 ? 16.181 2.119 -3.919 1.00 67.31 69 THR A C 1
ATOM 534 O O . THR A 1 69 ? 16.598 2.019 -5.070 1.00 67.31 69 THR A O 1
ATOM 537 N N . ALA A 1 70 ? 16.943 2.616 -2.938 1.00 71.25 70 ALA A N 1
ATOM 538 C CA . ALA A 1 70 ? 18.297 3.113 -3.167 1.00 71.25 70 ALA A CA 1
ATOM 539 C C . ALA A 1 70 ? 19.261 2.000 -3.613 1.00 71.25 70 ALA A C 1
ATOM 541 O O . ALA A 1 70 ? 20.009 2.192 -4.566 1.00 71.25 70 ALA A O 1
ATOM 542 N N . ILE A 1 71 ? 19.233 0.832 -2.963 1.00 71.38 71 ILE A N 1
ATOM 543 C CA . ILE A 1 71 ? 20.073 -0.325 -3.317 1.00 71.38 71 ILE A CA 1
ATOM 544 C C . ILE A 1 71 ? 19.627 -0.926 -4.658 1.00 71.38 71 ILE A C 1
ATOM 546 O O . ILE A 1 71 ? 20.474 -1.312 -5.460 1.00 71.38 71 ILE A O 1
ATOM 550 N N . GLY A 1 72 ? 18.322 -0.969 -4.929 1.00 63.91 72 GLY A N 1
ATOM 551 C CA . GLY A 1 72 ? 17.721 -1.558 -6.129 1.00 63.91 72 GLY A CA 1
ATOM 552 C C . GLY A 1 72 ? 18.047 -0.803 -7.414 1.00 63.91 72 GLY A C 1
ATOM 553 O O . GLY A 1 72 ? 17.995 -1.389 -8.495 1.00 63.91 72 GLY A O 1
ATOM 554 N N . VAL A 1 73 ? 18.443 0.468 -7.306 1.00 67.06 73 VAL A N 1
ATOM 555 C CA . VAL A 1 73 ? 19.027 1.227 -8.421 1.00 67.06 73 VAL A CA 1
ATOM 556 C C . VAL A 1 73 ? 20.416 0.691 -8.793 1.00 67.06 73 VAL A C 1
ATOM 558 O O . VAL A 1 73 ? 20.726 0.598 -9.975 1.00 67.06 73 VAL A O 1
ATOM 561 N N . TYR A 1 74 ? 21.242 0.297 -7.816 1.00 70.19 74 TYR A N 1
ATOM 562 C CA . TYR A 1 74 ? 22.627 -0.136 -8.057 1.00 70.19 74 TYR A CA 1
ATOM 563 C C . TYR A 1 74 ? 22.784 -1.651 -8.259 1.00 70.19 74 TYR A C 1
ATOM 565 O O . TYR A 1 74 ? 23.656 -2.080 -9.013 1.00 70.19 74 TYR A O 1
ATOM 573 N N . TRP A 1 75 ? 21.955 -2.470 -7.603 1.00 72.94 75 TRP A N 1
ATOM 574 C CA . TRP A 1 75 ? 22.012 -3.938 -7.660 1.00 72.94 75 TRP A CA 1
ATOM 575 C C . TRP A 1 75 ? 20.620 -4.556 -7.861 1.00 72.94 75 TRP A C 1
ATOM 577 O O . TRP A 1 75 ? 20.075 -5.175 -6.940 1.00 72.94 75 TRP A O 1
ATOM 587 N N . PRO A 1 76 ? 20.034 -4.416 -9.063 1.00 67.12 76 PRO A N 1
ATOM 588 C CA . PRO A 1 76 ? 18.644 -4.785 -9.309 1.00 67.12 76 PRO A CA 1
ATOM 589 C C . PRO A 1 76 ? 18.363 -6.277 -9.080 1.00 67.12 76 PRO A C 1
ATOM 591 O O . PRO A 1 76 ? 17.369 -6.612 -8.444 1.00 67.12 76 PRO A O 1
ATOM 594 N N . ASP A 1 77 ? 19.252 -7.180 -9.504 1.00 72.31 77 ASP A N 1
ATOM 595 C CA . ASP A 1 77 ? 19.020 -8.630 -9.393 1.00 72.31 77 ASP A CA 1
ATOM 596 C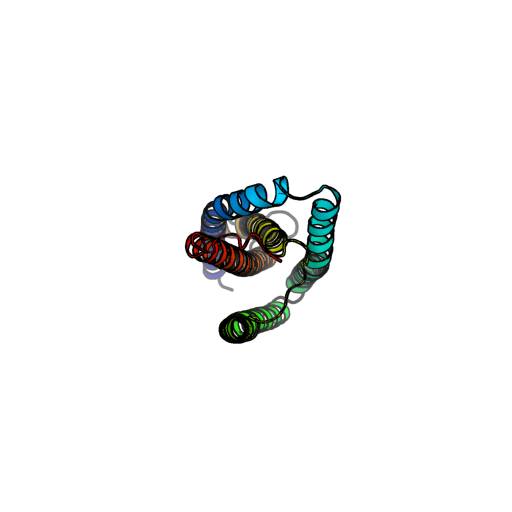 C . ASP A 1 77 ? 19.036 -9.132 -7.938 1.00 72.31 77 ASP A C 1
ATOM 598 O O . ASP A 1 77 ? 18.220 -9.971 -7.542 1.00 72.31 77 ASP A O 1
ATOM 602 N N . LEU A 1 78 ? 19.945 -8.592 -7.117 1.00 68.75 78 LEU A N 1
ATOM 603 C CA . LEU A 1 78 ? 20.070 -8.947 -5.701 1.00 68.75 78 LEU A CA 1
ATOM 604 C C . LEU A 1 78 ? 18.841 -8.483 -4.914 1.00 68.75 78 LEU A C 1
ATOM 606 O O . LEU A 1 78 ? 18.305 -9.231 -4.093 1.00 68.75 78 LEU A O 1
ATOM 610 N N . VAL A 1 79 ? 18.385 -7.261 -5.190 1.00 63.91 79 VAL A N 1
ATOM 611 C CA . VAL A 1 79 ? 17.193 -6.692 -4.562 1.00 63.91 79 VAL A CA 1
ATOM 612 C C . VAL A 1 79 ? 15.943 -7.430 -5.033 1.00 63.91 79 VAL A C 1
ATOM 614 O O . VAL A 1 79 ? 15.129 -7.810 -4.199 1.00 63.91 79 VAL A O 1
ATOM 617 N N . GLN A 1 80 ? 15.834 -7.787 -6.317 1.00 64.00 80 GLN A N 1
ATOM 618 C CA . GLN A 1 80 ? 14.683 -8.545 -6.823 1.00 64.00 80 GLN A CA 1
ATOM 619 C C . GLN A 1 80 ? 14.513 -9.869 -6.084 1.00 64.00 80 GLN A C 1
ATOM 621 O O . GLN A 1 80 ? 13.411 -10.205 -5.644 1.00 64.00 80 GLN A O 1
ATOM 626 N N . ALA A 1 81 ? 15.612 -10.607 -5.924 1.00 65.31 81 ALA A N 1
ATOM 627 C CA . ALA A 1 81 ? 15.617 -11.880 -5.224 1.00 65.31 81 ALA A CA 1
ATOM 628 C C . ALA A 1 81 ? 15.282 -11.706 -3.737 1.00 65.31 81 ALA A C 1
ATOM 630 O O . ALA A 1 81 ? 14.432 -12.429 -3.218 1.00 65.31 81 ALA A O 1
ATOM 631 N N . ALA A 1 82 ? 15.899 -10.733 -3.058 1.00 66.44 82 ALA A N 1
ATOM 632 C CA . ALA A 1 82 ? 15.661 -10.474 -1.640 1.00 66.44 82 ALA A CA 1
ATOM 633 C C . ALA A 1 82 ? 14.205 -10.077 -1.363 1.00 66.44 82 ALA A C 1
ATOM 635 O O . ALA A 1 82 ? 13.585 -10.600 -0.437 1.00 66.44 82 ALA A O 1
ATOM 636 N N . VAL A 1 83 ? 13.630 -9.209 -2.191 1.00 64.19 83 VAL A N 1
ATOM 637 C CA . VAL A 1 83 ? 12.278 -8.682 -1.986 1.00 64.19 83 VAL A CA 1
ATOM 638 C C . VAL A 1 83 ? 11.231 -9.711 -2.381 1.00 64.19 83 VAL A C 1
ATOM 640 O O . VAL A 1 83 ? 10.228 -9.854 -1.687 1.00 64.19 83 VAL A O 1
ATOM 643 N N . PHE A 1 84 ? 11.475 -10.510 -3.423 1.00 65.00 84 PHE A N 1
ATOM 644 C CA . PHE A 1 84 ? 10.644 -11.678 -3.716 1.00 65.00 84 PHE A CA 1
ATOM 645 C C . PHE A 1 84 ? 10.616 -12.651 -2.530 1.00 65.00 84 PHE A C 1
ATOM 647 O O . PHE A 1 84 ? 9.551 -13.144 -2.157 1.00 65.00 84 PHE A O 1
ATOM 654 N N . LEU A 1 85 ? 11.765 -12.874 -1.886 1.00 65.38 85 LEU A N 1
ATOM 655 C CA . LEU A 1 85 ? 11.883 -13.741 -0.716 1.00 65.38 85 LEU A CA 1
ATOM 656 C C . LEU A 1 85 ? 11.158 -13.152 0.501 1.00 65.38 85 LEU A C 1
ATOM 658 O O . LEU A 1 85 ? 10.444 -13.878 1.186 1.00 65.38 85 LEU A O 1
ATOM 662 N N . VAL A 1 86 ? 11.259 -11.841 0.728 1.00 67.38 86 VAL A N 1
ATOM 663 C CA . VAL A 1 86 ? 10.538 -11.113 1.788 1.00 67.38 86 VAL A CA 1
ATOM 664 C C . VAL A 1 86 ? 9.027 -11.109 1.545 1.00 67.38 86 VAL A C 1
ATOM 666 O O . VAL A 1 86 ? 8.268 -11.392 2.468 1.00 67.38 86 VAL A O 1
ATOM 669 N N . MET A 1 87 ? 8.572 -10.873 0.313 1.00 63.53 87 MET A N 1
ATOM 670 C CA . MET A 1 87 ? 7.160 -10.951 -0.081 1.00 63.53 87 MET A CA 1
ATOM 671 C C . MET A 1 87 ? 6.605 -12.366 0.092 1.00 63.53 87 MET A C 1
ATOM 673 O O . MET A 1 87 ? 5.512 -12.527 0.630 1.00 63.53 87 MET A O 1
ATOM 677 N N . LEU A 1 88 ? 7.364 -13.399 -0.284 1.00 64.25 88 LEU A N 1
ATOM 678 C CA . LEU A 1 88 ? 7.025 -14.798 -0.006 1.00 64.25 88 LEU A CA 1
ATOM 679 C C . LEU A 1 88 ? 6.931 -15.070 1.493 1.00 64.25 88 LEU A C 1
ATOM 681 O O . LEU A 1 88 ? 5.995 -15.732 1.935 1.00 64.25 88 LEU A O 1
ATOM 685 N N . LEU A 1 89 ? 7.871 -14.549 2.281 1.00 64.88 89 LEU A N 1
ATOM 686 C CA . LEU A 1 89 ? 7.911 -14.748 3.727 1.00 64.88 89 LEU A CA 1
ATOM 687 C C . LEU A 1 89 ? 6.741 -14.037 4.416 1.00 64.88 89 LEU A C 1
ATOM 689 O O . LEU A 1 89 ? 6.106 -14.609 5.295 1.00 64.88 89 LEU A O 1
ATOM 693 N N . LEU A 1 90 ? 6.396 -12.828 3.977 1.00 61.50 90 LEU A N 1
ATOM 694 C CA . LEU A 1 90 ? 5.241 -12.074 4.455 1.00 61.50 90 LEU A CA 1
ATOM 695 C C . LEU A 1 90 ? 3.920 -12.702 4.018 1.00 61.50 90 LEU A C 1
ATOM 697 O O . LEU A 1 90 ? 3.007 -12.791 4.832 1.00 61.50 90 LEU A O 1
ATOM 701 N N . ALA A 1 91 ? 3.817 -13.189 2.780 1.00 60.56 91 ALA A N 1
ATOM 702 C CA . ALA A 1 91 ? 2.664 -13.956 2.320 1.00 60.56 91 ALA A CA 1
ATOM 703 C C . ALA A 1 91 ? 2.515 -15.249 3.131 1.00 60.56 91 ALA A C 1
ATOM 705 O O . ALA A 1 91 ? 1.416 -15.570 3.577 1.00 60.56 91 ALA A O 1
ATOM 706 N N . ALA A 1 92 ? 3.616 -15.950 3.411 1.00 61.56 92 ALA A N 1
ATOM 707 C CA . ALA A 1 92 ? 3.626 -17.126 4.272 1.00 61.56 92 ALA A CA 1
ATOM 708 C C . ALA A 1 92 ? 3.206 -16.776 5.707 1.00 61.56 92 ALA A C 1
ATOM 710 O O . ALA A 1 92 ? 2.351 -17.456 6.266 1.00 61.56 92 ALA A O 1
ATOM 711 N N . ILE A 1 93 ? 3.718 -15.689 6.293 1.00 63.47 93 ILE A N 1
ATOM 712 C CA . ILE A 1 93 ? 3.302 -15.198 7.616 1.00 63.47 93 ILE A CA 1
ATOM 713 C C . ILE A 1 93 ? 1.828 -14.785 7.605 1.00 63.47 93 ILE A C 1
ATOM 715 O O . ILE A 1 93 ? 1.112 -15.087 8.553 1.00 63.47 93 ILE A O 1
ATOM 719 N N . ALA A 1 94 ? 1.325 -14.140 6.555 1.00 58.00 94 ALA A N 1
ATOM 720 C CA . ALA A 1 94 ? -0.085 -13.781 6.425 1.00 58.00 94 ALA A CA 1
ATOM 721 C C . ALA A 1 94 ? -0.969 -15.038 6.346 1.00 58.00 94 ALA A C 1
ATOM 723 O O . ALA A 1 94 ? -1.936 -15.159 7.096 1.00 58.00 94 ALA A O 1
ATOM 724 N N . ILE A 1 95 ? -0.593 -16.020 5.524 1.00 60.97 95 ILE A N 1
ATOM 725 C CA . ILE A 1 95 ? -1.297 -17.303 5.389 1.00 60.97 95 ILE A CA 1
ATOM 726 C C . ILE A 1 95 ? -1.257 -18.099 6.699 1.00 60.97 95 ILE A C 1
ATOM 728 O O . ILE A 1 95 ? -2.275 -18.661 7.087 1.00 60.97 95 ILE A O 1
ATOM 732 N N . LEU A 1 96 ? -0.122 -18.121 7.405 1.00 58.81 96 LEU A N 1
ATOM 733 C CA . LEU A 1 96 ? 0.064 -18.832 8.679 1.00 58.81 96 LEU A CA 1
ATOM 734 C C . LEU A 1 96 ? -0.532 -18.080 9.876 1.00 58.81 96 LEU A C 1
ATOM 736 O O . LEU A 1 96 ? -0.955 -18.696 10.855 1.00 58.81 96 LEU A O 1
ATOM 740 N N . SER A 1 97 ? -0.625 -16.755 9.810 1.00 51.62 97 SER A N 1
ATOM 741 C CA . SER A 1 97 ? -1.260 -15.950 10.853 1.00 51.62 97 SER A CA 1
ATOM 742 C C . SER A 1 97 ? -2.779 -16.062 10.809 1.00 51.62 97 SER A C 1
ATOM 744 O O . SER A 1 97 ? -3.392 -15.984 11.865 1.00 51.62 97 SER A O 1
ATOM 746 N N . ILE A 1 98 ? -3.403 -16.345 9.659 1.00 55.81 98 ILE A N 1
ATOM 747 C CA . ILE A 1 98 ? -4.847 -16.628 9.572 1.00 55.81 98 ILE A CA 1
ATOM 748 C C . ILE A 1 98 ? -5.267 -17.774 10.521 1.00 55.81 98 ILE A C 1
ATOM 750 O O . ILE A 1 98 ? -6.113 -17.531 11.386 1.00 55.81 98 ILE A O 1
ATOM 754 N N . PRO A 1 99 ? -4.684 -18.991 10.470 1.00 49.31 99 PRO A N 1
ATOM 755 C CA . PRO A 1 99 ? -5.025 -20.061 11.401 1.00 49.31 99 PRO A CA 1
ATOM 756 C C . PRO A 1 99 ? -4.600 -19.738 12.838 1.00 49.31 99 PRO A C 1
ATOM 758 O O . PRO A 1 99 ? -5.366 -20.014 13.758 1.00 49.31 99 PRO A O 1
ATOM 761 N N . VAL A 1 100 ? -3.453 -19.087 13.064 1.00 52.19 100 VAL A N 1
ATOM 762 C CA . VAL A 1 100 ? -2.996 -18.719 14.420 1.00 52.19 100 VAL A CA 1
ATOM 763 C C . VAL A 1 100 ? -3.916 -17.685 15.072 1.00 52.19 100 VAL A C 1
ATOM 765 O O . VAL A 1 100 ? -4.255 -17.820 16.243 1.00 52.19 100 VAL A O 1
ATOM 768 N N . VAL A 1 101 ? -4.395 -16.690 14.329 1.00 55.19 101 VAL A N 1
ATOM 769 C CA . VAL A 1 101 ? -5.366 -15.689 14.790 1.00 55.19 101 VAL A CA 1
ATOM 770 C C . VAL A 1 101 ? -6.734 -16.327 15.030 1.00 55.19 101 VAL A C 1
ATOM 772 O O . VAL A 1 101 ? -7.389 -15.996 16.020 1.00 55.19 101 VAL A O 1
ATOM 775 N N . LEU A 1 102 ? -7.161 -17.276 14.190 1.00 55.59 102 LEU A N 1
ATOM 776 C CA . LEU A 1 102 ? -8.386 -18.055 14.410 1.00 55.59 102 LEU A CA 1
ATOM 777 C C . LEU A 1 102 ? -8.292 -18.922 15.679 1.00 55.59 102 LEU A C 1
ATOM 779 O O . LEU A 1 102 ? -9.242 -18.967 16.464 1.00 55.59 102 LEU A O 1
ATOM 783 N N . ILE A 1 103 ? -7.139 -19.550 15.926 1.00 53.59 103 ILE A N 1
ATOM 784 C CA . ILE A 1 103 ? -6.864 -20.375 17.113 1.00 53.59 103 ILE A CA 1
ATOM 785 C C . ILE A 1 103 ? -6.748 -19.500 18.371 1.00 53.59 103 ILE A C 1
ATOM 787 O O . ILE A 1 103 ? -7.423 -19.761 19.368 1.00 53.59 103 ILE A O 1
ATOM 791 N N . LEU A 1 104 ? -5.983 -18.408 18.323 1.00 51.38 104 LEU A N 1
ATOM 792 C CA . LEU A 1 104 ? -5.837 -17.454 19.426 1.00 51.38 104 LEU A CA 1
ATOM 793 C C . LEU A 1 104 ? -7.163 -16.775 19.773 1.00 51.38 104 LEU A C 1
ATOM 795 O O . LEU A 1 104 ? -7.438 -16.588 20.954 1.00 51.38 104 LEU A O 1
ATOM 799 N N . ARG A 1 105 ? -8.027 -16.460 18.796 1.00 54.75 105 ARG A N 1
ATOM 800 C CA . ARG A 1 105 ? -9.399 -15.973 19.055 1.00 54.75 105 ARG A CA 1
ATOM 801 C C . ARG A 1 105 ? -10.265 -17.011 19.770 1.00 54.75 105 ARG A C 1
ATOM 803 O O . ARG A 1 105 ? -11.144 -16.627 20.540 1.00 54.75 105 ARG A O 1
ATOM 810 N N . ARG A 1 106 ? -10.023 -18.307 19.547 1.00 54.53 106 ARG A N 1
ATOM 811 C CA . ARG A 1 106 ? -10.691 -19.402 20.271 1.00 54.53 106 ARG A CA 1
ATOM 812 C C . ARG A 1 106 ? -10.232 -19.474 21.730 1.00 54.53 106 ARG A C 1
ATOM 814 O O . ARG A 1 106 ? -11.057 -19.733 22.601 1.00 54.53 106 ARG A O 1
ATOM 821 N N . ILE A 1 107 ? -8.954 -19.184 21.982 1.00 52.72 107 ILE A N 1
ATOM 822 C CA . ILE A 1 107 ? -8.310 -19.263 23.303 1.00 52.72 107 ILE A CA 1
ATOM 823 C C . ILE A 1 107 ? -8.516 -17.979 24.132 1.00 52.72 107 ILE A C 1
ATOM 825 O O . ILE A 1 107 ? -8.758 -18.058 25.331 1.00 52.72 107 ILE A O 1
ATOM 829 N N .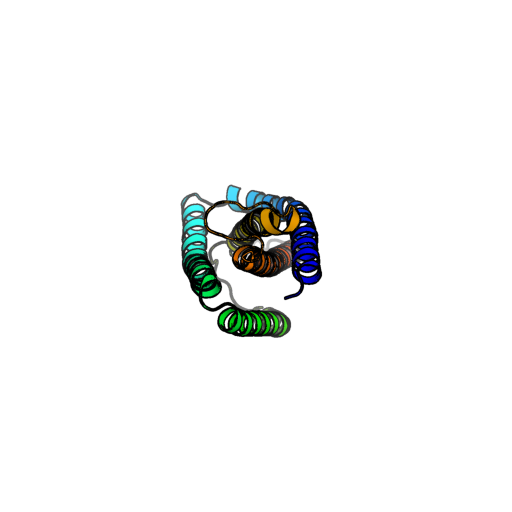 ARG A 1 108 ? -8.521 -16.784 23.520 1.00 48.31 108 ARG A N 1
ATOM 830 C CA . ARG A 1 108 ? -8.658 -15.469 24.195 1.00 48.31 108 ARG A CA 1
ATOM 831 C C . ARG A 1 108 ? -10.055 -15.142 24.742 1.00 48.31 108 ARG A C 1
ATOM 833 O O . ARG A 1 108 ? -10.311 -13.997 25.108 1.00 48.31 108 ARG A O 1
ATOM 840 N N . LYS A 1 109 ? -10.957 -16.120 24.870 1.00 49.00 109 LYS A N 1
ATOM 841 C CA . LYS A 1 109 ? -12.259 -15.938 25.541 1.00 49.00 109 LYS A CA 1
ATOM 842 C C . LYS A 1 109 ? -12.149 -15.524 27.024 1.00 49.00 109 LYS A C 1
ATOM 844 O O . LYS A 1 109 ? -13.180 -15.280 27.635 1.00 49.00 109 LYS A O 1
ATOM 849 N N . THR A 1 110 ? -10.948 -15.412 27.596 1.00 42.88 110 THR A N 1
ATOM 850 C CA . THR A 1 110 ? -10.743 -15.327 29.050 1.00 42.88 110 THR A CA 1
ATOM 851 C C . THR A 1 110 ? -10.035 -14.086 29.601 1.00 42.88 110 THR A C 1
ATOM 853 O O . THR A 1 110 ? -9.901 -14.020 30.817 1.00 42.88 110 THR A O 1
ATOM 856 N N . GLN A 1 111 ? -9.630 -13.066 28.828 1.00 37.00 111 GLN A N 1
ATOM 857 C CA . GLN A 1 111 ? -9.012 -11.873 29.452 1.00 37.00 111 GLN A CA 1
ATOM 858 C C . GLN A 1 111 ? -9.373 -10.520 28.814 1.00 37.00 111 GLN A C 1
ATOM 860 O O . GLN A 1 111 ? -9.082 -10.256 27.649 1.00 37.00 111 GLN A O 1
ATOM 865 N N . LYS A 1 112 ? -9.937 -9.630 29.648 1.00 44.72 112 LYS A N 1
ATOM 866 C CA . LYS A 1 112 ? -9.817 -8.159 29.564 1.00 44.72 112 LYS A CA 1
ATOM 867 C C . LYS A 1 112 ? -8.500 -7.756 30.255 1.00 44.72 112 LYS A C 1
ATOM 869 O O . LYS A 1 112 ? -8.167 -8.355 31.274 1.00 44.72 112 LYS A O 1
ATOM 874 N N . PRO A 1 113 ? -7.761 -6.760 29.734 1.00 44.50 113 PRO A N 1
ATOM 875 C CA . PRO A 1 113 ? -8.101 -5.362 30.008 1.00 44.50 113 PRO A CA 1
ATOM 876 C C . PRO A 1 113 ? -8.111 -4.471 28.755 1.00 44.50 113 PRO A C 1
ATOM 878 O O . PRO A 1 113 ? -7.530 -4.799 27.724 1.00 44.50 113 PRO A O 1
ATOM 881 N N . ARG A 1 114 ? -8.803 -3.327 28.869 1.00 48.00 114 ARG A N 1
ATOM 882 C CA . ARG A 1 114 ? -8.833 -2.224 27.892 1.00 48.00 114 ARG A CA 1
ATOM 883 C C . ARG A 1 114 ? -7.404 -1.837 27.487 1.00 48.00 114 ARG A C 1
ATOM 885 O O . ARG A 1 114 ? -6.698 -1.194 28.256 1.00 48.00 114 ARG A O 1
ATOM 892 N N . LYS A 1 115 ? -6.998 -2.222 26.280 1.00 51.56 115 LYS A N 1
ATOM 893 C CA . LYS A 1 115 ? -5.870 -1.631 25.551 1.00 51.56 115 LYS A CA 1
ATOM 894 C C . LYS A 1 115 ? -6.405 -0.543 24.605 1.00 51.56 115 LYS A C 1
ATOM 896 O O . LYS A 1 115 ? -7.609 -0.566 24.331 1.00 51.56 115 LYS A O 1
ATOM 901 N N . PRO A 1 116 ? -5.563 0.421 24.168 1.00 52.41 116 PRO A N 1
ATOM 902 C CA . PRO A 1 116 ? -5.946 1.450 23.190 1.00 52.41 116 PRO A CA 1
ATOM 903 C C . PRO A 1 116 ? -6.703 0.814 22.025 1.00 52.41 116 PRO A C 1
ATOM 905 O O . PRO A 1 116 ? -6.408 -0.333 21.706 1.00 52.41 116 PRO A O 1
ATOM 908 N N . ASP A 1 117 ? -7.675 1.514 21.429 1.00 68.44 117 ASP A N 1
ATOM 909 C CA . ASP A 1 117 ? -8.553 0.945 20.396 1.00 68.44 117 ASP A CA 1
ATOM 910 C C . ASP A 1 117 ? -7.735 0.426 19.198 1.00 68.44 117 ASP A C 1
ATOM 912 O O . ASP A 1 117 ? -7.448 1.152 18.247 1.00 68.44 117 ASP A O 1
ATOM 916 N N . GLU A 1 118 ? -7.333 -0.848 19.271 1.00 72.44 118 GLU A N 1
ATOM 917 C CA . GLU A 1 118 ? -6.465 -1.534 18.307 1.00 72.44 118 GLU A CA 1
ATOM 918 C C . GLU A 1 118 ? -7.069 -1.464 16.899 1.00 72.44 118 GLU A C 1
ATOM 920 O O . GLU A 1 118 ? -6.351 -1.436 15.907 1.00 72.44 118 GLU A O 1
ATOM 925 N N . LEU A 1 119 ? -8.395 -1.347 16.810 1.00 77.62 119 LEU A N 1
ATOM 926 C CA . LEU A 1 119 ? -9.121 -1.182 15.558 1.00 77.62 119 LEU A CA 1
ATOM 927 C C . LEU A 1 119 ? -8.926 0.205 14.944 1.00 77.62 119 LEU A C 1
ATOM 929 O O . LEU A 1 119 ? -8.714 0.290 13.740 1.00 77.62 119 LEU A O 1
ATOM 933 N N . SER A 1 120 ? -8.923 1.275 15.746 1.00 78.56 120 SER A N 1
ATOM 934 C CA . SER A 1 120 ? -8.569 2.617 15.261 1.00 78.56 120 SER A CA 1
ATOM 935 C C . SER A 1 120 ? -7.143 2.647 14.707 1.00 78.56 120 SER A C 1
ATOM 937 O O . SER A 1 120 ? -6.904 3.245 13.661 1.00 78.56 120 SER A O 1
ATOM 939 N N . LEU A 1 121 ? -6.207 1.957 15.370 1.00 77.25 121 LEU A N 1
ATOM 940 C CA . LEU A 1 121 ? -4.827 1.813 14.896 1.00 77.25 121 LEU A CA 1
ATOM 941 C C . LEU A 1 121 ? -4.760 1.065 13.556 1.00 77.25 121 LEU A C 1
ATOM 943 O O . LEU A 1 121 ? -4.066 1.505 12.643 1.00 77.25 121 LEU A O 1
ATOM 947 N N . LEU A 1 122 ? -5.494 -0.042 13.426 1.00 79.75 122 LEU A N 1
ATOM 948 C CA . LEU A 1 122 ? -5.537 -0.849 12.205 1.00 79.75 122 LEU A CA 1
ATOM 949 C C . LEU A 1 122 ? -6.167 -0.099 11.028 1.00 79.75 122 LEU A C 1
ATOM 951 O O . LEU A 1 122 ? -5.587 -0.106 9.947 1.00 79.75 122 LEU A O 1
ATOM 955 N N . TYR A 1 123 ? -7.299 0.587 11.225 1.00 84.44 123 TYR A N 1
ATOM 956 C CA . TYR A 1 123 ? -7.905 1.414 10.175 1.00 84.44 123 TYR A CA 1
ATOM 957 C C . TYR A 1 123 ? -6.978 2.560 9.755 1.00 84.44 123 TYR A C 1
ATOM 959 O O . TYR A 1 123 ? -6.830 2.820 8.563 1.00 84.44 123 TYR A O 1
ATOM 967 N N . PHE A 1 124 ? -6.312 3.214 10.712 1.00 83.44 124 PHE A N 1
ATOM 968 C CA . PHE A 1 124 ? -5.390 4.305 10.403 1.00 83.44 124 PHE A CA 1
ATOM 969 C C . PHE A 1 124 ? -4.138 3.823 9.664 1.00 83.44 124 PHE A C 1
ATOM 971 O O . PHE A 1 124 ? -3.708 4.442 8.695 1.00 83.44 124 PHE A O 1
ATOM 978 N N . THR A 1 125 ? -3.581 2.682 10.067 1.00 77.81 125 THR A N 1
ATOM 979 C CA . THR A 1 125 ? -2.417 2.093 9.389 1.00 77.81 125 THR A CA 1
ATOM 980 C C . THR A 1 125 ? -2.796 1.599 7.990 1.00 77.81 125 THR A C 1
ATOM 982 O O . THR A 1 125 ? -2.055 1.840 7.038 1.00 77.81 125 THR A O 1
ATOM 985 N N . ALA A 1 126 ? -3.984 1.002 7.831 1.00 84.75 126 ALA A N 1
ATOM 986 C CA . ALA A 1 126 ? -4.523 0.632 6.525 1.00 84.75 126 ALA A CA 1
ATOM 987 C C . ALA A 1 126 ? -4.664 1.854 5.605 1.00 84.75 126 ALA A C 1
ATOM 989 O O . ALA A 1 126 ? -4.244 1.791 4.455 1.00 84.75 126 ALA A O 1
ATOM 990 N N . LEU A 1 127 ? -5.183 2.981 6.107 1.00 88.56 127 LEU A N 1
ATOM 991 C CA . LEU A 1 127 ? -5.273 4.230 5.341 1.00 88.56 127 LEU A CA 1
ATOM 992 C C . LEU A 1 127 ? -3.911 4.710 4.840 1.00 88.56 127 LEU A C 1
ATOM 994 O O . LEU A 1 127 ? -3.794 5.104 3.678 1.00 88.56 127 LEU A O 1
ATOM 998 N N . ILE A 1 128 ? -2.884 4.670 5.690 1.00 85.75 128 ILE A N 1
ATOM 999 C CA . ILE A 1 128 ? -1.540 5.096 5.293 1.00 85.75 128 ILE A CA 1
ATOM 1000 C C . ILE A 1 128 ? -0.972 4.154 4.232 1.00 85.75 128 ILE A C 1
ATOM 1002 O O . ILE A 1 128 ? -0.472 4.636 3.222 1.00 85.75 128 ILE A O 1
ATOM 1006 N N . PHE A 1 129 ? -1.095 2.836 4.395 1.00 86.00 129 PHE A N 1
ATOM 1007 C CA . PHE A 1 129 ? -0.626 1.884 3.384 1.00 86.00 129 PHE A CA 1
ATOM 1008 C C . PHE A 1 129 ? -1.368 2.009 2.055 1.00 86.00 129 PHE A C 1
ATOM 1010 O O . PHE A 1 129 ? -0.729 2.032 1.011 1.00 86.00 129 PHE A O 1
ATOM 1017 N N . LEU A 1 130 ? -2.689 2.184 2.063 1.00 90.75 130 LEU A N 1
ATOM 1018 C CA . LEU A 1 130 ? -3.435 2.451 0.831 1.00 90.75 130 LEU A CA 1
ATOM 1019 C C . LEU A 1 130 ? -2.973 3.775 0.188 1.00 90.75 130 LEU A C 1
ATOM 1021 O O . LEU A 1 130 ? -2.768 3.847 -1.018 1.00 90.75 130 LEU A O 1
ATOM 1025 N N . THR A 1 131 ? -2.707 4.815 0.977 1.00 89.06 131 THR A N 1
ATOM 1026 C CA . THR A 1 131 ? -2.182 6.086 0.443 1.00 89.06 131 THR A CA 1
ATOM 1027 C C . THR A 1 131 ? -0.783 5.919 -0.162 1.00 89.06 131 THR A C 1
ATOM 1029 O O . THR A 1 131 ? -0.525 6.414 -1.259 1.00 89.06 131 THR A O 1
ATOM 1032 N N . LEU A 1 132 ? 0.109 5.187 0.513 1.00 86.94 132 LEU A N 1
ATOM 1033 C CA . LEU A 1 132 ? 1.450 4.877 0.013 1.00 86.94 132 LEU A CA 1
ATOM 1034 C C . LEU A 1 132 ? 1.393 4.032 -1.263 1.00 86.94 132 LEU A C 1
ATOM 1036 O O . LEU A 1 132 ? 2.134 4.315 -2.195 1.00 86.94 132 LEU A O 1
ATOM 1040 N N . CYS A 1 133 ? 0.463 3.080 -1.365 1.00 92.44 133 CYS A N 1
ATOM 1041 C CA . CYS A 1 133 ? 0.241 2.314 -2.590 1.00 92.44 133 CYS A CA 1
ATOM 1042 C C . CYS A 1 133 ? -0.113 3.216 -3.784 1.00 92.44 133 CYS A C 1
ATOM 1044 O O . CYS A 1 133 ? 0.457 3.045 -4.864 1.00 92.44 133 CYS A O 1
ATOM 1046 N N . ILE A 1 134 ? -0.994 4.210 -3.601 1.00 92.12 134 ILE A N 1
ATOM 1047 C CA . ILE A 1 134 ? -1.305 5.187 -4.661 1.00 92.12 134 ILE A CA 1
ATOM 1048 C C . ILE A 1 134 ? -0.056 5.977 -5.041 1.00 92.12 134 ILE A C 1
ATOM 1050 O O . ILE A 1 134 ? 0.239 6.091 -6.228 1.00 92.12 134 ILE A O 1
ATOM 1054 N N . MET A 1 135 ? 0.687 6.492 -4.058 1.00 90.38 135 MET A N 1
ATOM 1055 C CA . MET A 1 135 ? 1.916 7.245 -4.319 1.00 90.38 135 MET A CA 1
ATOM 1056 C C . MET A 1 135 ? 2.912 6.404 -5.122 1.00 90.38 135 MET A C 1
ATOM 1058 O O . MET A 1 135 ? 3.317 6.816 -6.204 1.00 90.38 135 MET A O 1
ATOM 1062 N N . CYS A 1 136 ? 3.227 5.196 -4.660 1.00 88.38 136 CYS A N 1
ATOM 1063 C CA . CYS A 1 136 ? 4.096 4.243 -5.347 1.00 88.38 136 CYS A CA 1
ATOM 1064 C C . CYS A 1 136 ? 3.614 3.933 -6.775 1.00 88.38 136 CYS A C 1
ATOM 1066 O O . CYS A 1 136 ? 4.411 3.952 -7.706 1.00 88.38 136 CYS A O 1
ATOM 1068 N N . SER A 1 137 ? 2.307 3.747 -6.983 1.00 91.69 137 SER A N 1
ATOM 1069 C CA . SER A 1 137 ? 1.733 3.511 -8.319 1.00 91.69 137 SER A CA 1
ATOM 1070 C C . SER A 1 137 ? 1.900 4.719 -9.251 1.00 91.69 137 SER A C 1
ATOM 1072 O O . SER A 1 137 ? 2.179 4.557 -10.438 1.00 91.69 137 SER A O 1
ATOM 1074 N N . LEU A 1 138 ? 1.767 5.942 -8.730 1.00 90.88 138 LEU A N 1
ATOM 1075 C CA . LEU A 1 138 ? 2.006 7.168 -9.497 1.00 90.88 138 LEU A CA 1
ATOM 1076 C C . LEU A 1 138 ? 3.493 7.344 -9.829 1.00 90.88 138 LEU A C 1
ATOM 1078 O O . LEU A 1 138 ? 3.826 7.661 -10.967 1.00 90.88 138 LEU A O 1
ATOM 1082 N N . PHE A 1 139 ? 4.391 7.092 -8.874 1.00 86.12 139 PHE A N 1
ATOM 1083 C CA . PHE A 1 139 ? 5.835 7.129 -9.119 1.00 86.12 139 PHE A CA 1
ATOM 1084 C C . PHE A 1 139 ? 6.275 6.055 -10.118 1.00 86.12 139 PHE A C 1
ATOM 1086 O O . PHE A 1 139 ? 7.082 6.349 -10.996 1.00 86.12 139 PHE A O 1
ATOM 1093 N N . ALA A 1 140 ? 5.697 4.853 -10.060 1.00 88.06 140 ALA A N 1
ATOM 1094 C CA . ALA A 1 140 ? 5.930 3.803 -11.046 1.00 88.06 140 ALA A CA 1
ATOM 1095 C C . ALA A 1 140 ? 5.555 4.263 -12.461 1.00 88.06 140 ALA A C 1
ATOM 1097 O O . ALA A 1 140 ? 6.349 4.099 -13.386 1.00 88.06 140 ALA A O 1
ATOM 1098 N N . LEU A 1 141 ? 4.394 4.914 -12.622 1.00 88.44 141 LEU A N 1
ATOM 1099 C CA . LEU A 1 141 ? 3.967 5.495 -13.899 1.00 88.44 141 LEU A CA 1
ATOM 1100 C C . LEU A 1 141 ? 4.943 6.557 -14.403 1.00 88.44 141 LEU A C 1
ATOM 1102 O O . LEU A 1 141 ? 5.348 6.508 -15.565 1.00 88.44 141 LEU A O 1
ATOM 1106 N N . ILE A 1 142 ? 5.360 7.481 -13.535 1.00 85.69 142 ILE A N 1
ATOM 1107 C CA . ILE A 1 142 ? 6.360 8.500 -13.883 1.00 85.69 142 ILE A CA 1
ATOM 1108 C C . ILE A 1 142 ? 7.657 7.822 -14.339 1.00 85.69 142 ILE A C 1
ATOM 1110 O O . ILE A 1 142 ? 8.248 8.256 -15.324 1.00 85.69 142 ILE A O 1
ATOM 1114 N N . GLY A 1 143 ? 8.066 6.733 -13.686 1.00 79.75 143 GLY A N 1
ATOM 1115 C CA . GLY A 1 143 ? 9.321 6.054 -13.996 1.00 79.75 143 GLY A CA 1
ATOM 1116 C C . GLY A 1 143 ? 9.342 5.215 -15.252 1.00 79.75 143 GLY A C 1
ATOM 1117 O O . GLY A 1 143 ? 10.403 5.078 -15.852 1.00 79.75 143 GLY A O 1
ATOM 1118 N N . VAL A 1 144 ? 8.194 4.719 -15.705 1.00 85.38 144 VAL A N 1
ATOM 1119 C CA . VAL A 1 144 ? 8.110 3.977 -16.974 1.00 85.38 144 VAL A CA 1
ATOM 1120 C C . VAL A 1 144 ? 7.729 4.847 -18.167 1.00 85.38 144 VAL A C 1
ATOM 1122 O O . VAL A 1 144 ? 7.914 4.431 -19.310 1.00 85.38 144 VAL A O 1
ATOM 1125 N N . THR A 1 145 ? 7.240 6.067 -17.929 1.00 81.50 145 THR A N 1
ATOM 1126 C CA . THR A 1 145 ? 6.842 7.009 -18.988 1.00 81.50 145 THR A CA 1
ATOM 1127 C C . THR A 1 145 ? 7.967 7.299 -20.000 1.00 81.50 145 THR A C 1
ATOM 1129 O O . THR A 1 145 ? 7.686 7.223 -21.199 1.00 81.50 145 THR A O 1
ATOM 1132 N N . PRO A 1 146 ? 9.231 7.559 -19.595 1.00 76.31 146 PRO A N 1
ATOM 1133 C CA . PRO A 1 146 ? 10.333 7.790 -20.537 1.00 76.31 146 PRO A CA 1
ATOM 1134 C C . PRO A 1 146 ? 10.565 6.596 -21.471 1.00 76.31 146 PRO A C 1
ATOM 1136 O O . PRO A 1 146 ? 10.690 6.769 -22.682 1.00 76.31 146 PRO A O 1
ATOM 1139 N N . THR A 1 147 ? 10.525 5.374 -20.932 1.00 77.81 147 THR A N 1
ATOM 1140 C CA . THR A 1 147 ? 10.670 4.125 -21.696 1.00 77.81 147 THR A CA 1
ATOM 1141 C C . THR A 1 147 ? 9.498 3.881 -22.642 1.00 77.81 147 THR A C 1
ATOM 1143 O O . THR A 1 147 ? 9.698 3.477 -23.784 1.00 77.81 147 THR A O 1
ATOM 1146 N N . MET A 1 148 ? 8.264 4.148 -22.205 1.00 74.44 148 MET A N 1
ATOM 1147 C CA . MET A 1 148 ? 7.068 3.955 -23.035 1.00 74.44 148 MET A CA 1
ATOM 1148 C C . MET A 1 148 ? 6.985 4.943 -24.199 1.00 74.44 148 MET A C 1
ATOM 1150 O O . MET A 1 148 ? 6.530 4.573 -25.286 1.00 74.44 148 MET A O 1
ATOM 1154 N N . LEU A 1 149 ? 7.391 6.192 -23.958 1.00 76.62 149 LEU A N 1
ATOM 1155 C CA . LEU A 1 149 ? 7.344 7.278 -24.935 1.00 76.62 149 LEU A CA 1
ATOM 1156 C C . LEU A 1 149 ? 8.639 7.416 -25.747 1.00 76.62 149 LEU A C 1
ATOM 1158 O O . LEU A 1 149 ? 8.678 8.234 -26.660 1.00 76.62 149 LEU A O 1
ATOM 1162 N N . MET A 1 150 ? 9.671 6.624 -25.432 1.00 69.88 150 MET A N 1
ATOM 1163 C CA . MET A 1 150 ? 11.020 6.748 -25.998 1.00 69.88 150 MET A CA 1
ATOM 1164 C C . MET A 1 150 ? 11.577 8.177 -25.872 1.00 69.88 150 MET A C 1
ATOM 1166 O O . MET A 1 150 ? 12.153 8.722 -26.810 1.00 69.88 150 MET A O 1
ATOM 1170 N N . ILE A 1 151 ? 11.368 8.801 -24.710 1.00 66.19 151 ILE A N 1
ATOM 1171 C CA . ILE A 1 151 ? 11.847 10.153 -24.409 1.00 66.19 151 ILE A CA 1
ATOM 1172 C C . ILE A 1 151 ? 13.089 10.039 -23.530 1.00 66.19 151 ILE A C 1
ATOM 1174 O O . ILE A 1 151 ? 13.050 9.404 -22.477 1.00 66.19 151 ILE A O 1
ATOM 1178 N N . GLU A 1 152 ? 14.174 10.696 -23.927 1.00 58.94 152 GLU A N 1
ATOM 1179 C CA . GLU A 1 152 ? 15.341 10.889 -23.067 1.00 58.94 152 GLU A CA 1
ATOM 1180 C C . GLU A 1 152 ? 15.052 12.014 -22.061 1.00 58.94 152 GLU A C 1
ATOM 1182 O O . GLU A 1 152 ? 14.832 13.165 -22.445 1.00 58.94 152 GLU A O 1
ATOM 1187 N N . ILE A 1 153 ? 15.021 11.691 -20.763 1.00 56.34 153 ILE A N 1
ATOM 1188 C CA . ILE A 1 153 ? 14.847 12.677 -19.687 1.00 56.34 153 ILE A CA 1
ATOM 1189 C C . ILE A 1 153 ? 16.091 12.656 -18.790 1.00 56.34 153 ILE A C 1
ATOM 1191 O O . ILE A 1 153 ? 16.224 11.818 -17.900 1.00 56.34 153 ILE A O 1
ATOM 1195 N N . GLY A 1 154 ? 16.995 13.621 -18.988 1.00 58.03 154 GLY A N 1
ATOM 1196 C CA . GLY A 1 154 ? 18.195 13.785 -18.156 1.00 58.03 154 GLY A CA 1
ATOM 1197 C C . GLY A 1 154 ? 19.282 12.727 -18.422 1.00 58.03 154 GLY A C 1
ATOM 1198 O O . GLY A 1 154 ? 19.366 12.224 -19.536 1.00 58.03 154 GLY A O 1
ATOM 1199 N N . PRO A 1 155 ? 20.147 12.393 -17.440 1.00 52.25 155 PRO A N 1
ATOM 1200 C CA . PRO A 1 155 ? 21.250 11.442 -17.639 1.00 52.25 155 PRO A CA 1
ATOM 1201 C C . PRO A 1 155 ? 20.799 9.973 -17.731 1.00 52.25 155 PRO A C 1
ATOM 1203 O O . PRO A 1 155 ? 21.640 9.095 -17.905 1.00 52.25 155 PRO A O 1
ATOM 1206 N N . TYR A 1 156 ? 19.500 9.697 -17.585 1.00 52.44 156 TYR A N 1
ATOM 1207 C CA . TYR A 1 156 ? 18.938 8.351 -17.586 1.00 52.44 156 TYR A CA 1
ATOM 1208 C C . TYR A 1 156 ? 18.362 8.032 -18.965 1.00 52.44 156 TYR A C 1
ATOM 1210 O O . TYR A 1 156 ? 17.465 8.721 -19.458 1.00 52.44 156 TYR A O 1
ATOM 1218 N N . GLY A 1 157 ? 18.895 6.985 -19.593 1.00 54.34 157 GLY A N 1
ATOM 1219 C CA . GLY A 1 157 ? 18.403 6.504 -20.878 1.00 54.34 157 GLY A CA 1
ATOM 1220 C C . GLY A 1 157 ? 17.032 5.822 -20.756 1.00 54.34 157 GLY A C 1
ATOM 1221 O O . GLY A 1 157 ? 16.635 5.399 -19.669 1.00 54.34 157 GLY A O 1
ATOM 1222 N N . PRO A 1 158 ? 16.314 5.633 -21.876 1.00 56.62 158 PRO A N 1
ATOM 1223 C CA . PRO A 1 158 ? 15.011 4.963 -21.909 1.00 56.62 158 PRO A CA 1
ATOM 1224 C C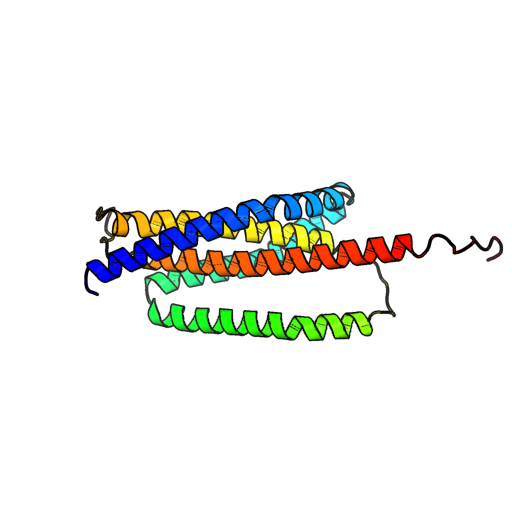 . PRO A 1 158 ? 15.049 3.501 -21.431 1.00 56.62 158 PRO A C 1
ATOM 1226 O O . PRO A 1 158 ? 13.998 2.909 -21.211 1.00 56.62 158 PRO A O 1
ATOM 1229 N N . GLU A 1 159 ? 16.226 2.903 -21.246 1.00 58.97 159 GLU A N 1
ATOM 1230 C CA . GLU A 1 159 ? 16.377 1.541 -20.718 1.00 58.97 159 GLU A CA 1
ATOM 1231 C C . GLU A 1 159 ? 16.389 1.476 -19.178 1.00 58.97 159 GLU A C 1
ATOM 1233 O O . GLU A 1 159 ? 16.255 0.393 -18.612 1.00 58.97 159 GLU A O 1
ATOM 1238 N N . ASP A 1 160 ? 16.476 2.619 -18.489 1.00 65.31 160 ASP A N 1
ATOM 1239 C CA . ASP A 1 160 ? 16.779 2.691 -17.055 1.00 65.31 160 ASP A CA 1
ATOM 1240 C C . ASP A 1 160 ? 15.536 2.967 -16.182 1.00 65.31 160 ASP A C 1
ATOM 1242 O O . ASP A 1 160 ? 15.496 3.851 -15.325 1.00 65.31 160 ASP A O 1
ATOM 1246 N N . PHE A 1 161 ? 14.468 2.193 -16.402 1.00 71.44 161 PHE A N 1
ATOM 1247 C CA . PHE A 1 161 ? 13.196 2.314 -15.665 1.00 71.44 161 PHE A CA 1
ATOM 1248 C C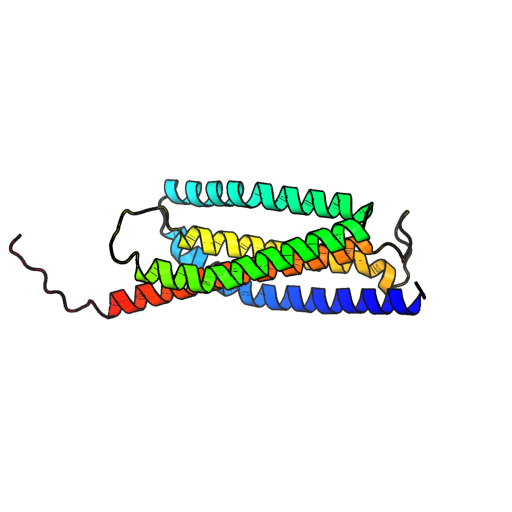 . PHE A 1 161 ? 13.091 1.379 -14.453 1.00 71.44 161 PHE A C 1
ATOM 1250 O O . PHE A 1 161 ? 12.000 1.151 -13.920 1.00 71.44 161 PHE A O 1
ATOM 1257 N N . ASN A 1 162 ? 14.218 0.825 -13.996 1.00 73.00 162 ASN A N 1
ATOM 1258 C CA . ASN A 1 162 ? 14.258 -0.111 -12.871 1.00 73.00 162 ASN A CA 1
ATOM 1259 C C . ASN A 1 162 ? 13.593 0.477 -11.620 1.00 73.00 162 ASN A C 1
ATOM 1261 O O . ASN A 1 162 ? 12.789 -0.195 -10.983 1.00 73.00 162 ASN A O 1
ATOM 1265 N N . TRP A 1 163 ? 13.809 1.763 -11.338 1.00 74.25 163 TRP A N 1
ATOM 1266 C CA . TRP A 1 163 ? 13.149 2.462 -10.232 1.00 74.25 163 TRP A CA 1
ATOM 1267 C C . TRP A 1 163 ? 11.615 2.496 -10.348 1.00 74.25 163 TRP A C 1
ATOM 1269 O O . TRP A 1 163 ? 10.925 2.384 -9.337 1.00 74.25 163 TRP A O 1
ATOM 1279 N N . GLY A 1 164 ? 11.063 2.576 -11.565 1.00 78.81 164 GLY A N 1
ATOM 1280 C CA . GLY A 1 164 ? 9.620 2.485 -11.798 1.00 78.81 164 GLY A CA 1
ATOM 1281 C C . GLY A 1 164 ? 9.071 1.085 -11.502 1.00 78.81 164 GLY A C 1
ATOM 1282 O O . GLY A 1 164 ? 7.993 0.946 -10.927 1.00 78.81 164 GLY A O 1
ATOM 1283 N N . ARG A 1 165 ? 9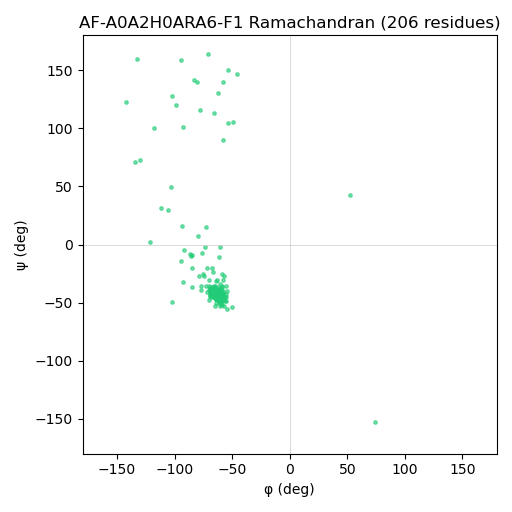.843 0.036 -11.819 1.00 80.25 165 ARG A N 1
ATOM 1284 C CA . ARG A 1 165 ? 9.506 -1.355 -11.462 1.00 80.25 165 ARG A CA 1
ATOM 1285 C C . ARG A 1 165 ? 9.518 -1.563 -9.946 1.00 80.25 165 ARG A C 1
ATOM 1287 O O . ARG A 1 165 ? 8.612 -2.211 -9.429 1.00 80.25 165 ARG A O 1
ATOM 1294 N N . TRP A 1 166 ? 10.496 -0.985 -9.250 1.00 76.62 166 TRP A N 1
ATOM 1295 C CA . TRP A 1 166 ? 10.599 -1.054 -7.788 1.00 76.62 166 TRP A CA 1
ATOM 1296 C C . TRP A 1 166 ? 9.423 -0.365 -7.103 1.00 76.62 166 TRP A C 1
ATOM 1298 O O . TRP A 1 166 ? 8.740 -0.973 -6.284 1.00 76.62 166 TRP A O 1
ATOM 1308 N N . MET A 1 167 ? 9.084 0.846 -7.546 1.00 83.06 167 MET A N 1
ATOM 1309 C CA . MET A 1 167 ? 7.911 1.565 -7.046 1.00 83.06 167 MET A CA 1
ATOM 1310 C C . MET A 1 167 ? 6.613 0.777 -7.262 1.00 83.06 167 MET A C 1
ATOM 1312 O O . MET A 1 167 ? 5.738 0.780 -6.398 1.00 83.06 167 MET A O 1
ATOM 1316 N N . LEU A 1 168 ? 6.478 0.044 -8.373 1.00 87.12 168 LEU A N 1
ATOM 1317 C CA . LEU A 1 168 ? 5.315 -0.820 -8.579 1.00 87.12 168 LEU A CA 1
ATOM 1318 C C . LEU A 1 168 ? 5.259 -1.958 -7.549 1.00 87.12 168 LEU A C 1
ATOM 1320 O O . LEU A 1 168 ? 4.192 -2.258 -7.010 1.00 87.12 168 LEU A O 1
ATOM 1324 N N . GLN A 1 169 ? 6.397 -2.590 -7.280 1.00 83.81 169 GLN A N 1
ATOM 1325 C CA . GLN A 1 169 ? 6.509 -3.683 -6.321 1.00 83.81 169 GLN A CA 1
ATOM 1326 C C . GLN A 1 169 ? 6.168 -3.233 -4.894 1.00 83.81 169 GLN A C 1
ATOM 1328 O O . GLN A 1 169 ? 5.354 -3.886 -4.233 1.00 83.81 169 GLN A O 1
ATOM 1333 N N . ASP A 1 170 ? 6.686 -2.084 -4.463 1.00 82.06 170 ASP A N 1
ATOM 1334 C CA . ASP A 1 170 ? 6.309 -1.452 -3.194 1.00 82.06 170 ASP A CA 1
ATOM 1335 C C . ASP A 1 170 ? 4.810 -1.146 -3.145 1.00 82.06 170 ASP A C 1
ATOM 1337 O O . ASP A 1 170 ? 4.133 -1.410 -2.148 1.00 82.06 170 ASP A O 1
ATOM 1341 N N . GLY A 1 171 ? 4.252 -0.657 -4.257 1.00 86.62 171 GLY A N 1
ATOM 1342 C CA . GLY A 1 171 ? 2.818 -0.427 -4.404 1.00 86.62 171 GLY A CA 1
ATOM 1343 C C . GLY A 1 171 ? 1.992 -1.690 -4.148 1.00 86.62 171 GLY A C 1
ATOM 1344 O O . GLY A 1 171 ? 1.011 -1.640 -3.401 1.00 86.62 171 GLY A O 1
ATOM 1345 N N . VAL A 1 172 ? 2.402 -2.835 -4.703 1.00 88.69 172 VAL A N 1
ATOM 1346 C CA . VAL A 1 172 ? 1.755 -4.137 -4.456 1.00 88.69 172 VAL A CA 1
ATOM 1347 C C . VAL A 1 172 ? 1.857 -4.530 -2.984 1.00 88.69 172 VAL A C 1
ATOM 1349 O O . VAL A 1 172 ? 0.852 -4.919 -2.385 1.00 88.69 172 VAL A O 1
ATOM 1352 N N . PHE A 1 173 ? 3.042 -4.405 -2.385 1.00 84.56 173 PHE A N 1
ATOM 1353 C CA . PHE A 1 173 ? 3.260 -4.723 -0.974 1.00 84.56 173 PHE A CA 1
ATOM 1354 C C . PHE A 1 173 ? 2.336 -3.905 -0.058 1.00 84.56 173 PHE A C 1
ATOM 1356 O O . PHE A 1 173 ? 1.646 -4.461 0.807 1.00 84.56 173 PHE A O 1
ATOM 1363 N N . PHE A 1 174 ? 2.259 -2.593 -0.283 1.00 86.12 174 PHE A N 1
ATOM 1364 C CA . PHE A 1 174 ? 1.396 -1.705 0.486 1.00 86.12 174 PHE A CA 1
ATOM 1365 C C . PHE A 1 174 ? -0.091 -2.002 0.280 1.00 86.12 174 PHE A C 1
ATOM 1367 O O . PHE A 1 174 ? -0.850 -1.966 1.252 1.00 86.12 174 PHE A O 1
ATOM 1374 N N . LEU A 1 175 ? -0.519 -2.362 -0.936 1.00 89.81 175 LEU A N 1
ATOM 1375 C CA . LEU A 1 175 ? -1.901 -2.781 -1.184 1.00 89.81 175 LEU A CA 1
ATOM 1376 C C . LEU A 1 175 ? -2.257 -4.024 -0.362 1.00 89.81 175 LEU A C 1
ATOM 1378 O O . LEU A 1 175 ? -3.280 -4.037 0.324 1.00 89.81 175 LEU A O 1
ATOM 1382 N N . VAL A 1 176 ? -1.416 -5.060 -0.409 1.00 87.12 176 VAL A N 1
ATOM 1383 C CA . VAL A 1 176 ? -1.654 -6.322 0.309 1.00 87.12 176 VAL A CA 1
ATOM 1384 C C . VAL A 1 176 ? -1.732 -6.076 1.815 1.00 87.12 176 VAL A C 1
ATOM 1386 O O . VAL A 1 176 ? -2.684 -6.519 2.463 1.00 87.12 176 VAL A O 1
ATOM 1389 N N . CYS A 1 177 ? -0.788 -5.313 2.371 1.00 83.06 177 CYS A N 1
ATOM 1390 C CA . CYS A 1 177 ? -0.804 -4.944 3.786 1.00 83.06 177 CYS A CA 1
ATOM 1391 C C . CYS A 1 177 ? -2.048 -4.120 4.155 1.00 83.06 177 CYS A C 1
ATOM 1393 O O . CYS A 1 177 ? -2.686 -4.388 5.176 1.00 83.06 177 CYS A O 1
ATOM 1395 N N . GLY A 1 178 ? -2.427 -3.154 3.313 1.00 84.69 178 GLY A N 1
ATOM 1396 C CA . GLY A 1 178 ? -3.608 -2.313 3.501 1.00 84.69 178 GLY A CA 1
ATOM 1397 C C . GLY A 1 178 ? -4.910 -3.117 3.506 1.00 84.69 178 GLY A C 1
ATOM 1398 O O . GLY A 1 178 ? -5.710 -2.976 4.433 1.00 84.69 178 GLY A O 1
ATOM 1399 N N . ILE A 1 179 ? -5.101 -4.013 2.530 1.00 89.38 179 ILE A N 1
ATOM 1400 C CA . ILE A 1 179 ? -6.265 -4.915 2.456 1.00 89.38 179 ILE A CA 1
ATOM 1401 C C . ILE A 1 179 ? -6.320 -5.820 3.682 1.00 89.38 179 ILE A C 1
ATOM 1403 O O . ILE A 1 179 ? -7.391 -6.001 4.261 1.00 89.38 179 ILE A O 1
ATOM 1407 N N . TRP A 1 180 ? -5.186 -6.386 4.094 1.00 85.31 180 TRP A N 1
ATOM 1408 C CA . TRP A 1 180 ? -5.143 -7.308 5.224 1.00 85.31 180 TRP A CA 1
ATOM 1409 C C . TRP A 1 180 ? -5.537 -6.620 6.536 1.00 85.31 180 TRP A C 1
ATOM 1411 O O . TRP A 1 180 ? -6.399 -7.119 7.265 1.00 85.31 180 TRP A O 1
ATOM 1421 N N . MET A 1 181 ? -4.986 -5.433 6.805 1.00 82.00 181 MET A N 1
ATOM 1422 C CA . MET A 1 181 ? -5.336 -4.638 7.986 1.00 82.00 181 MET A CA 1
ATOM 1423 C C . MET A 1 181 ? -6.794 -4.174 7.960 1.00 82.00 181 MET A C 1
ATOM 1425 O O . MET A 1 181 ? -7.498 -4.315 8.963 1.00 82.00 181 MET A O 1
ATOM 1429 N N . LEU A 1 182 ? -7.267 -3.676 6.813 1.00 86.50 182 LEU A N 1
ATOM 1430 C CA . LEU A 1 182 ? -8.652 -3.245 6.630 1.00 86.50 182 LEU A CA 1
ATOM 1431 C C . LEU A 1 182 ? -9.631 -4.407 6.824 1.00 86.50 182 LEU A C 1
ATOM 1433 O O . LEU A 1 182 ? -10.612 -4.277 7.555 1.00 86.50 182 LEU A O 1
ATOM 1437 N N . GLY A 1 183 ? -9.355 -5.556 6.207 1.00 83.62 183 GLY A N 1
ATOM 1438 C CA . GLY A 1 183 ? -10.174 -6.758 6.314 1.00 83.62 183 GLY A CA 1
ATOM 1439 C C . GLY A 1 183 ? -10.232 -7.283 7.746 1.00 83.62 183 GLY A C 1
ATOM 1440 O O . GLY A 1 183 ? -11.314 -7.590 8.251 1.00 83.62 183 GLY A O 1
ATOM 1441 N N . PHE A 1 184 ? -9.092 -7.323 8.441 1.00 82.56 184 PHE A N 1
ATOM 1442 C CA . PHE A 1 184 ? -9.050 -7.740 9.840 1.00 82.56 184 PHE A CA 1
ATOM 1443 C C . PHE A 1 184 ? -9.846 -6.791 10.748 1.00 82.56 184 PHE A C 1
ATOM 1445 O O . PHE A 1 184 ? -10.651 -7.260 11.561 1.00 82.56 184 PHE A O 1
ATOM 1452 N N . ALA A 1 185 ? -9.676 -5.475 10.573 1.00 81.50 185 ALA A N 1
ATOM 1453 C CA . ALA A 1 185 ? -10.415 -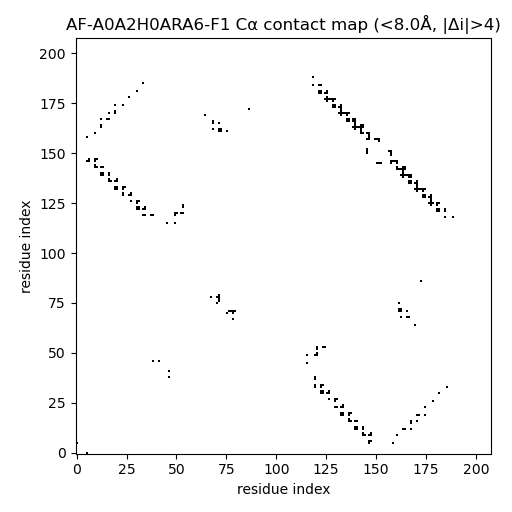4.463 11.322 1.00 81.50 185 ALA A CA 1
ATOM 1454 C C . ALA A 1 185 ? -11.927 -4.566 11.071 1.00 81.50 185 ALA A C 1
ATOM 1456 O O . ALA A 1 185 ? -12.710 -4.619 12.021 1.00 81.50 185 ALA A O 1
ATOM 1457 N N . TYR A 1 186 ? -12.333 -4.694 9.806 1.00 82.75 186 TYR A N 1
ATOM 1458 C CA . TYR A 1 186 ? -13.734 -4.801 9.403 1.00 82.75 186 TYR A CA 1
ATOM 1459 C C . TYR A 1 186 ? -14.426 -6.040 9.987 1.00 82.75 186 TYR A C 1
ATOM 1461 O O . TYR A 1 186 ? -15.535 -5.953 10.526 1.00 82.75 186 TYR A O 1
ATOM 1469 N N . VAL A 1 187 ? -13.770 -7.204 9.918 1.00 80.44 187 VAL A N 1
ATOM 1470 C CA . VAL A 1 187 ? -14.311 -8.462 10.456 1.00 80.44 187 VAL A CA 1
ATOM 1471 C C . VAL A 1 187 ? -14.448 -8.398 11.977 1.00 80.44 187 VAL A C 1
ATOM 1473 O O . VAL A 1 187 ? -15.466 -8.848 12.514 1.00 80.44 187 VAL A O 1
ATOM 1476 N N . ASP A 1 188 ? -13.462 -7.844 12.691 1.00 78.06 188 ASP A N 1
ATOM 1477 C CA . ASP A 1 188 ? -13.553 -7.706 14.150 1.00 78.06 188 ASP A CA 1
ATOM 1478 C C . ASP A 1 188 ? -14.699 -6.766 14.552 1.00 78.06 188 ASP A C 1
ATOM 1480 O O . ASP A 1 188 ? -15.465 -7.086 15.465 1.00 78.06 188 ASP A O 1
ATOM 1484 N N . ASP A 1 189 ? -14.880 -5.661 13.823 1.00 75.94 189 ASP A N 1
ATOM 1485 C CA . ASP A 1 189 ? -15.934 -4.675 14.076 1.00 75.94 189 ASP A CA 1
ATOM 1486 C C . ASP A 1 189 ? -17.341 -5.281 13.933 1.00 75.94 189 ASP A C 1
ATOM 1488 O O . ASP A 1 189 ? -18.166 -5.248 14.854 1.00 75.94 189 ASP A O 1
ATOM 1492 N N . ARG A 1 190 ? -17.593 -5.966 12.809 1.00 75.25 190 ARG A N 1
ATOM 1493 C CA . ARG A 1 190 ? -18.867 -6.659 12.552 1.00 75.25 190 ARG A CA 1
ATOM 1494 C C . ARG A 1 190 ? -19.149 -7.758 13.572 1.00 75.25 190 ARG A C 1
ATOM 1496 O O . ARG A 1 190 ? -20.292 -7.910 14.009 1.00 75.25 190 ARG A O 1
ATOM 1503 N N . THR A 1 191 ? -18.118 -8.489 13.992 1.00 74.12 191 THR A N 1
ATOM 1504 C CA . THR A 1 191 ? -18.254 -9.558 14.992 1.00 74.12 191 THR A CA 1
ATOM 1505 C C . THR A 1 191 ? -18.641 -9.002 16.366 1.00 74.12 191 THR A C 1
ATOM 1507 O O . THR A 1 191 ? -19.440 -9.620 17.075 1.00 74.12 191 THR A O 1
ATOM 1510 N N . ARG A 1 192 ? -18.123 -7.828 16.757 1.00 66.44 192 ARG A N 1
ATOM 1511 C CA . ARG A 1 192 ? -18.502 -7.155 18.013 1.00 66.44 192 ARG A CA 1
ATOM 1512 C C . ARG A 1 192 ? -19.954 -6.685 17.988 1.00 66.44 192 ARG A C 1
ATOM 1514 O O . ARG A 1 192 ? -20.681 -6.953 18.942 1.00 66.44 192 ARG A O 1
ATOM 1521 N N . LEU A 1 193 ? -20.390 -6.065 16.890 1.00 63.72 193 LEU A N 1
ATOM 1522 C CA . LEU A 1 193 ? -21.774 -5.604 16.722 1.00 63.72 193 LEU A CA 1
ATOM 1523 C C . LEU A 1 193 ? -22.783 -6.761 16.783 1.00 63.72 193 LEU A C 1
ATOM 1525 O O . LEU A 1 193 ? -23.817 -6.651 17.439 1.00 63.72 193 LEU A O 1
ATOM 1529 N N . TRP A 1 194 ? -22.462 -7.901 16.165 1.00 58.03 194 TRP A N 1
ATOM 1530 C CA . TRP A 1 194 ? -23.298 -9.105 16.230 1.00 58.03 194 TRP A CA 1
ATOM 1531 C C . TRP A 1 194 ? -23.422 -9.679 17.644 1.00 58.03 194 TRP A C 1
ATOM 1533 O O . TRP A 1 194 ? -24.500 -10.125 18.031 1.00 58.03 194 TRP A O 1
ATOM 1543 N N . LYS A 1 195 ? -22.339 -9.662 18.430 1.00 62.31 195 LYS A N 1
ATOM 1544 C CA . LYS A 1 195 ? -22.372 -10.104 19.833 1.00 62.31 195 LYS A CA 1
ATOM 1545 C C . LYS A 1 195 ? -23.184 -9.153 20.711 1.00 62.31 195 LYS A C 1
ATOM 1547 O O . LYS A 1 195 ? -23.989 -9.628 21.500 1.00 62.31 195 LYS A O 1
ATOM 1552 N N . ALA A 1 196 ? -23.029 -7.841 20.532 1.00 60.19 196 ALA A N 1
ATOM 1553 C CA . ALA A 1 196 ? -23.811 -6.842 21.263 1.00 60.19 196 ALA A CA 1
ATOM 1554 C C . ALA A 1 196 ? -25.318 -6.981 20.984 1.00 60.19 196 ALA A C 1
ATOM 1556 O O . ALA A 1 196 ? -26.124 -6.946 21.907 1.00 60.19 196 ALA A O 1
ATOM 1557 N N . LYS A 1 197 ? -25.698 -7.237 19.725 1.00 59.34 197 LYS A N 1
ATOM 1558 C CA . LYS A 1 197 ? -27.100 -7.429 19.322 1.00 59.34 197 LYS A CA 1
ATOM 1559 C C . LYS A 1 197 ? -27.718 -8.753 19.800 1.00 59.34 197 LYS A C 1
ATOM 1561 O O . LYS A 1 197 ? -28.935 -8.856 19.842 1.00 59.34 197 LYS A O 1
ATOM 1566 N N . LYS A 1 198 ? -26.905 -9.759 20.150 1.00 57.72 198 LYS A N 1
ATOM 1567 C CA . LYS A 1 198 ? -27.361 -11.028 20.754 1.00 57.72 198 LYS A CA 1
ATOM 1568 C C . LYS A 1 198 ? -27.494 -10.975 22.280 1.00 57.72 198 LYS A C 1
ATOM 1570 O O . LYS A 1 198 ? -28.023 -11.922 22.844 1.00 57.72 198 LYS A O 1
ATOM 1575 N N . SER A 1 199 ? -27.039 -9.899 22.926 1.00 52.50 199 SER A N 1
ATOM 1576 C CA . SER A 1 199 ? -27.100 -9.719 24.382 1.00 52.50 199 SER A CA 1
ATOM 1577 C C . SER A 1 199 ? -28.165 -8.721 24.902 1.00 52.50 199 SER A C 1
ATOM 1579 O O . SER A 1 199 ? -27.898 -8.100 25.928 1.00 52.50 199 SER A O 1
ATOM 1581 N N . PRO A 1 200 ? -29.331 -8.491 24.255 1.00 51.53 200 PRO A N 1
ATOM 1582 C CA . PRO A 1 200 ? -30.330 -7.562 24.785 1.00 51.53 200 PRO A CA 1
ATOM 1583 C C . PRO A 1 200 ? -31.143 -8.128 25.968 1.00 51.53 200 PRO A C 1
ATOM 1585 O O . PRO A 1 200 ? -31.861 -7.359 26.593 1.00 51.53 200 PRO A O 1
ATOM 1588 N N . ASP A 1 201 ? -30.992 -9.415 26.313 1.00 51.06 201 ASP A N 1
ATOM 1589 C CA . ASP A 1 201 ? -31.816 -10.110 27.320 1.00 51.06 201 ASP A CA 1
ATOM 1590 C C . ASP A 1 201 ? -31.060 -10.501 28.609 1.00 51.06 201 ASP A C 1
ATOM 1592 O O . ASP A 1 201 ? -31.376 -11.517 29.227 1.00 51.06 201 ASP A O 1
ATOM 1596 N N . GLU A 1 202 ? -30.057 -9.734 29.049 1.00 44.06 202 GLU A N 1
ATOM 1597 C CA . GLU A 1 202 ? -29.543 -9.884 30.422 1.00 44.06 202 GLU A CA 1
ATOM 1598 C C . GLU A 1 202 ? -30.288 -8.889 31.331 1.00 44.06 202 GLU A C 1
ATOM 1600 O O . GLU A 1 202 ? -30.000 -7.688 31.284 1.00 44.06 202 GLU A O 1
ATOM 1605 N N . PRO A 1 203 ? -31.292 -9.327 32.121 1.00 40.81 203 PRO A N 1
ATOM 1606 C CA . PRO A 1 203 ? -31.970 -8.436 33.048 1.00 40.81 203 PRO A CA 1
ATOM 1607 C C . PRO A 1 203 ? -30.954 -7.934 34.072 1.00 40.81 203 PRO A C 1
ATOM 1609 O O . PRO A 1 203 ? -30.221 -8.716 34.680 1.00 40.81 203 PRO A O 1
ATOM 1612 N N . SER A 1 204 ? -30.924 -6.615 34.269 1.00 40.31 204 SER A N 1
ATOM 1613 C CA . SER A 1 204 ? -30.213 -5.976 35.369 1.00 40.31 204 SER A CA 1
ATOM 1614 C C . SER A 1 204 ? -30.674 -6.614 36.675 1.00 40.31 204 SER A C 1
ATOM 1616 O O . SER A 1 204 ? -31.794 -6.362 37.118 1.00 40.31 204 SER A O 1
ATOM 1618 N N . ASN A 1 205 ? -29.838 -7.463 37.267 1.00 36.78 205 ASN A N 1
ATOM 1619 C CA . ASN A 1 205 ? -30.070 -7.963 38.609 1.00 36.78 205 ASN A CA 1
ATOM 1620 C C . ASN A 1 205 ? -29.953 -6.760 39.565 1.00 36.78 205 ASN A C 1
ATOM 1622 O O . ASN A 1 205 ? -28.859 -6.204 39.667 1.00 36.78 205 ASN A O 1
ATOM 1626 N N . PRO A 1 206 ? -31.034 -6.313 40.233 1.00 40.28 206 PRO A N 1
ATOM 1627 C CA . PRO A 1 206 ? -30.976 -5.147 41.105 1.00 40.28 206 PRO A CA 1
ATOM 1628 C C . PRO A 1 206 ? -30.389 -5.461 42.491 1.00 40.28 206 PRO A C 1
ATOM 1630 O O . PRO A 1 206 ? -30.401 -4.591 43.351 1.00 40.28 206 PRO A O 1
ATOM 1633 N N . ASN A 1 207 ? -29.861 -6.670 42.713 1.00 38.34 207 ASN A N 1
ATOM 1634 C CA . ASN A 1 207 ? -29.294 -7.092 43.993 1.00 38.34 207 ASN A CA 1
ATOM 1635 C C . ASN A 1 207 ? -27.895 -7.713 43.826 1.00 38.34 207 ASN A C 1
ATOM 1637 O O . ASN A 1 207 ? -27.757 -8.929 43.968 1.00 38.34 207 ASN A O 1
ATOM 1641 N N . VAL A 1 208 ? -26.877 -6.893 43.533 1.00 38.09 208 VAL A N 1
ATOM 1642 C CA . VAL A 1 208 ? -25.469 -7.077 43.961 1.00 38.09 208 VAL A CA 1
ATOM 1643 C C . VAL A 1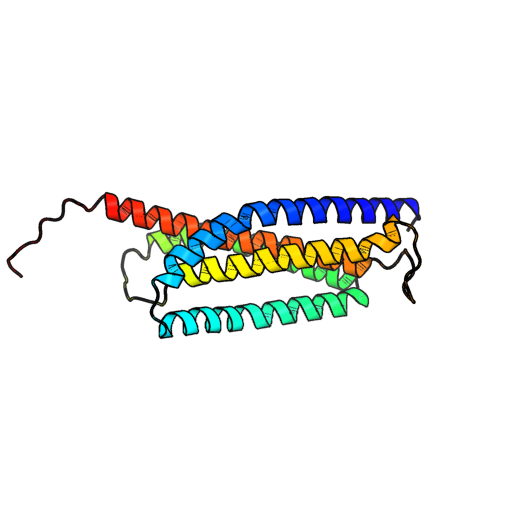 208 ? -24.834 -5.706 44.157 1.00 38.09 208 VAL A C 1
ATOM 1645 O O . VAL A 1 208 ? -24.963 -4.876 43.230 1.00 38.09 208 VAL A O 1
#